Protein AF-A0A9W9YZ23-F1 (afdb_monomer)

pLDDT: mean 76.14, std 17.65, range [36.38, 97.31]

Secondary structure (DSSP, 8-state):
-HHHHHHHHHHHHHHHHHHHHHHHHHHHH-HHHHTT-HHHHHHHHHHHHHHHHHHHHHHHHHHHHHHHH---------SHHHHHHHHHHHHHHHHHHHHHTTT-S-GGGG--SSGGGHHHHHHHHHHHHHHHIIIIIIIHHHHHHHHHHHHHHHHTTHHHHHHHHHHHHHHHHHH-S--PPTTTHHHHHHHHHHHHHHHHHHHTS-TTHHHHHHHH-----PPPHHHHHHHHHHHHHHHHHHHHHHHHHHHH---SSTTSSHHHHHHHHHHHHHHHHHHHHHHHHHTTSSTTSSS---

InterPro domains:
  IPR002153 Transient receptor potential channel, canonical [PR01097] (129-150)
  IPR002153 Transient receptor potential channel, canonical [PR01097] (151-164)
  IPR002153 Transient receptor potential channel, canonical [PR01097] (179-192)
  IPR002153 Transient receptor potential channel, canonical [PTHR10117] (88-259)
  IPR056336 Calcium channel YVC1-like, C-terminal transmembrane domain [PF23317] (97-208)

Structure (mmCIF, N/CA/C/O backbone):
data_AF-A0A9W9YZ23-F1
#
_entry.id   AF-A0A9W9YZ23-F1
#
loop_
_atom_site.group_PDB
_atom_site.id
_atom_site.type_symbol
_atom_site.label_atom_id
_atom_site.label_alt_id
_atom_site.label_comp_id
_atom_site.label_asym_id
_atom_site.label_entity_id
_atom_site.label_seq_id
_atom_site.pdbx_PDB_ins_code
_atom_site.Cartn_x
_atom_site.Cartn_y
_atom_site.Cartn_z
_atom_site.occupancy
_atom_site.B_iso_or_equiv
_atom_site.auth_seq_id
_atom_site.auth_comp_id
_atom_site.auth_asym_id
_atom_site.auth_atom_id
_atom_site.pdbx_PDB_model_num
ATOM 1 N N . MET A 1 1 ? -20.598 12.841 -26.973 1.00 62.28 1 MET A N 1
ATOM 2 C CA . MET A 1 1 ? -19.932 13.927 -26.215 1.00 62.28 1 MET A CA 1
ATOM 3 C C . MET A 1 1 ? -20.614 14.178 -24.867 1.00 62.28 1 MET A C 1
ATOM 5 O O . MET A 1 1 ? -19.930 14.109 -23.858 1.00 62.28 1 MET A O 1
ATOM 9 N N . LEU A 1 2 ? -21.945 14.337 -24.825 1.00 67.62 2 LEU A N 1
ATOM 10 C CA . LEU A 1 2 ? -22.721 14.492 -23.579 1.00 67.62 2 LEU A CA 1
ATOM 11 C C . LEU A 1 2 ? -22.547 13.332 -22.579 1.00 67.62 2 LEU A C 1
ATOM 13 O O . LEU A 1 2 ? -22.245 13.584 -21.423 1.00 67.62 2 LEU A O 1
ATOM 17 N N . VAL A 1 3 ? -22.642 12.069 -23.017 1.00 72.56 3 VAL A N 1
ATOM 18 C CA . VAL A 1 3 ? -22.481 10.899 -22.122 1.00 72.56 3 VAL A CA 1
ATOM 19 C C . VAL A 1 3 ? -21.114 10.880 -21.426 1.00 72.56 3 VAL A C 1
ATOM 21 O O . VAL A 1 3 ? -21.058 10.668 -20.222 1.00 72.56 3 VAL A O 1
ATOM 24 N N . ARG A 1 4 ? -20.031 11.183 -22.160 1.00 73.94 4 ARG A N 1
ATOM 25 C CA . ARG A 1 4 ? -18.673 11.282 -21.593 1.00 73.94 4 ARG A CA 1
ATOM 26 C C . ARG A 1 4 ? -18.556 12.412 -20.566 1.00 73.94 4 ARG A C 1
ATOM 28 O O . ARG A 1 4 ? -17.957 12.228 -19.520 1.00 73.94 4 ARG A O 1
ATOM 35 N N . PHE A 1 5 ? -19.195 13.550 -20.825 1.00 76.12 5 PHE A N 1
ATOM 36 C CA . PHE A 1 5 ? -19.221 14.655 -19.870 1.00 76.12 5 PHE A CA 1
ATOM 37 C C . PHE A 1 5 ? -19.914 14.252 -18.560 1.00 76.12 5 PHE A C 1
ATOM 39 O O . PHE A 1 5 ? -19.367 14.479 -17.488 1.00 76.12 5 PHE A O 1
ATOM 46 N N . TYR A 1 6 ? -21.077 13.593 -18.621 1.00 82.94 6 TYR A N 1
ATOM 47 C CA . TYR A 1 6 ? -21.779 13.136 -17.414 1.00 82.94 6 TYR A CA 1
ATOM 48 C C . TYR A 1 6 ? -20.991 12.091 -16.618 1.00 82.94 6 TYR A C 1
ATOM 50 O O . TYR A 1 6 ? -20.985 12.154 -15.389 1.00 82.94 6 TYR A O 1
ATOM 58 N N . THR A 1 7 ? -20.311 11.155 -17.287 1.00 85.12 7 THR A N 1
ATOM 59 C CA . THR A 1 7 ? -19.491 10.154 -16.591 1.00 85.12 7 THR A CA 1
ATOM 60 C C . THR A 1 7 ? -18.341 10.798 -15.824 1.00 85.12 7 THR A C 1
ATOM 62 O O . THR A 1 7 ? -18.097 10.410 -14.683 1.00 85.12 7 THR A O 1
ATOM 65 N N . ASP A 1 8 ? -17.706 11.830 -16.384 1.00 84.06 8 ASP A N 1
ATOM 66 C CA . ASP A 1 8 ? -16.598 12.532 -15.729 1.00 84.06 8 ASP A CA 1
ATOM 67 C C . ASP A 1 8 ? -17.065 13.227 -14.438 1.00 84.06 8 ASP A C 1
ATOM 69 O O . ASP A 1 8 ? -16.413 13.120 -13.401 1.00 84.06 8 ASP A O 1
ATOM 73 N N . TRP A 1 9 ? -18.249 13.853 -14.444 1.00 86.00 9 TRP A N 1
ATOM 74 C CA . TRP A 1 9 ? -18.827 14.468 -13.240 1.00 86.00 9 TRP A CA 1
ATOM 75 C C . TRP A 1 9 ? -19.184 13.458 -12.148 1.00 86.00 9 TRP A C 1
ATOM 77 O O . TRP A 1 9 ? -18.996 13.742 -10.964 1.00 86.00 9 TRP A O 1
ATOM 87 N N . VAL A 1 10 ? -19.675 12.273 -12.522 1.00 87.75 10 VAL A N 1
ATOM 88 C CA . VAL A 1 10 ? -19.961 11.197 -11.559 1.00 87.75 10 VAL A CA 1
ATOM 89 C C . VAL A 1 10 ? -18.666 10.684 -10.926 1.00 87.75 10 VAL A C 1
ATOM 91 O O . VAL A 1 10 ? -18.606 10.506 -9.708 1.00 87.75 10 VAL A O 1
ATOM 94 N N . VAL A 1 11 ? -17.614 10.503 -11.727 1.00 87.12 11 VAL A N 1
ATOM 95 C CA . VAL A 1 11 ? -16.289 10.095 -11.240 1.00 87.12 11 VAL A CA 1
ATOM 96 C C . VAL A 1 11 ? -15.695 11.164 -10.319 1.00 87.12 11 VAL A C 1
ATOM 98 O O . VAL A 1 11 ? -15.228 10.834 -9.230 1.00 87.12 11 VAL A O 1
ATOM 101 N N . LEU A 1 12 ? -15.787 12.447 -10.678 1.00 86.44 12 LEU A N 1
ATOM 102 C CA . LEU A 1 12 ? -15.338 13.558 -9.829 1.00 86.44 12 LEU A CA 1
ATOM 103 C C . LEU A 1 12 ? -16.063 13.598 -8.479 1.00 86.44 12 LEU A C 1
ATOM 105 O O . LEU A 1 12 ? -15.432 13.793 -7.440 1.00 86.44 12 LEU A O 1
ATOM 109 N N . LEU A 1 13 ? -17.376 13.368 -8.475 1.00 88.25 13 LEU A N 1
ATOM 110 C CA . LEU A 1 13 ? -18.171 13.296 -7.251 1.00 88.25 13 LEU A CA 1
ATOM 111 C C . LEU A 1 13 ? -17.736 12.122 -6.357 1.00 88.25 13 LEU A C 1
ATOM 113 O O . LEU A 1 13 ? -17.679 12.262 -5.133 1.00 88.25 13 LEU A O 1
ATOM 117 N N . PHE A 1 14 ? -17.366 10.987 -6.952 1.00 89.44 14 PHE A N 1
ATOM 118 C CA . PHE A 1 14 ? -16.819 9.844 -6.224 1.00 89.44 14 PHE A CA 1
ATOM 119 C C . PHE A 1 14 ? -15.431 10.132 -5.633 1.00 89.44 14 PHE A C 1
ATOM 121 O O . PHE A 1 14 ? -15.212 9.868 -4.449 1.00 89.44 14 PHE A O 1
ATOM 128 N N . ILE A 1 15 ? -14.530 10.744 -6.411 1.00 90.12 15 ILE A N 1
ATOM 129 C CA . ILE A 1 15 ? -13.190 11.153 -5.955 1.00 90.12 15 ILE A CA 1
ATOM 130 C C . ILE A 1 15 ? -13.302 12.131 -4.781 1.00 90.12 15 ILE A C 1
ATOM 132 O O . ILE A 1 15 ? -12.625 11.974 -3.766 1.00 90.12 15 ILE A O 1
ATOM 136 N N . PHE A 1 16 ? -14.202 13.113 -4.874 1.00 88.75 16 PHE A N 1
ATOM 137 C CA . PHE A 1 16 ? -14.439 14.053 -3.781 1.00 88.75 16 PHE A CA 1
ATOM 138 C C . PHE A 1 16 ? -15.006 13.354 -2.533 1.00 88.75 16 PHE A C 1
ATOM 140 O O . PHE A 1 16 ? -14.607 13.667 -1.411 1.00 88.75 16 PHE A O 1
ATOM 147 N N . GLY A 1 17 ? -15.873 12.351 -2.715 1.00 89.25 17 GLY A N 1
ATOM 148 C CA . GLY A 1 17 ? -16.317 11.445 -1.650 1.00 89.25 17 GLY A CA 1
ATOM 149 C C . GLY A 1 17 ? -15.176 10.744 -0.929 1.00 89.25 17 GLY A C 1
ATOM 150 O O . GLY A 1 17 ? -15.113 10.785 0.299 1.00 89.25 17 GLY A O 1
ATOM 151 N N . GLN A 1 18 ? -14.249 10.154 -1.679 1.00 89.69 18 GLN A N 1
ATOM 152 C CA . GLN A 1 18 ? -13.074 9.498 -1.107 1.00 89.69 18 GLN A CA 1
ATOM 153 C C . GLN A 1 18 ? -12.147 10.486 -0.387 1.00 89.69 18 GLN A C 1
ATOM 155 O O . GLN A 1 18 ? -11.634 10.176 0.687 1.00 89.69 18 GLN A O 1
ATOM 160 N N . LEU A 1 19 ? -11.971 11.695 -0.926 1.00 89.88 19 LEU A N 1
ATOM 161 C CA . LEU A 1 19 ? -11.157 12.731 -0.292 1.00 89.88 19 LEU A CA 1
ATOM 162 C C . LEU A 1 19 ? -11.713 13.126 1.086 1.00 89.88 19 LEU A C 1
ATOM 164 O O . LEU A 1 19 ? -10.963 13.212 2.060 1.00 89.88 19 LEU A O 1
ATOM 168 N N . VAL A 1 20 ? -13.029 13.332 1.185 1.00 87.44 20 VAL A N 1
ATOM 169 C CA . VAL A 1 20 ? -13.698 13.647 2.458 1.00 87.44 20 VAL A CA 1
ATOM 170 C C . VAL A 1 20 ? -13.562 12.493 3.455 1.00 87.44 20 VAL A C 1
ATOM 172 O O . VAL A 1 20 ? -13.313 12.741 4.637 1.00 87.44 20 VAL A O 1
ATOM 175 N N . ASP A 1 21 ? -13.677 11.246 2.993 1.00 87.38 21 ASP A N 1
ATOM 176 C CA . ASP A 1 21 ? -13.473 10.056 3.824 1.00 87.38 21 ASP A CA 1
ATOM 177 C C . ASP A 1 21 ? -12.063 10.007 4.420 1.00 87.38 21 ASP A C 1
ATOM 179 O O . ASP A 1 21 ? -11.926 9.831 5.632 1.00 87.38 21 ASP A O 1
ATOM 183 N N . ILE A 1 22 ? -11.028 10.246 3.607 1.00 88.81 22 ILE A N 1
ATOM 184 C CA . ILE A 1 22 ? -9.632 10.276 4.067 1.00 88.81 22 ILE A CA 1
ATOM 185 C C . ILE A 1 22 ? -9.421 11.396 5.085 1.00 88.81 22 ILE A C 1
ATOM 187 O O . ILE A 1 22 ? -8.855 11.162 6.152 1.00 88.81 22 ILE A O 1
ATOM 191 N N . ILE A 1 23 ? -9.904 12.612 4.802 1.00 87.50 23 ILE A N 1
ATOM 192 C CA . ILE A 1 23 ? -9.762 13.747 5.728 1.00 87.50 23 ILE A CA 1
ATOM 193 C C . ILE A 1 23 ? -10.426 13.426 7.072 1.00 87.50 23 ILE A C 1
ATOM 195 O O . ILE A 1 23 ? -9.872 13.705 8.141 1.00 87.50 23 ILE A O 1
ATOM 199 N N . LYS A 1 24 ? -11.608 12.807 7.031 1.00 84.81 24 LYS A N 1
ATOM 200 C CA . LYS A 1 24 ? -12.320 12.381 8.232 1.00 84.81 24 LYS A CA 1
ATOM 201 C C . LYS A 1 24 ? -11.551 11.309 8.998 1.00 84.81 24 LYS A C 1
ATOM 203 O O . LYS A 1 24 ? -11.487 11.371 10.225 1.00 84.81 24 LYS A O 1
ATOM 208 N N . GLU A 1 25 ? -10.968 10.346 8.299 1.00 84.88 25 GLU A N 1
ATOM 209 C CA . GLU A 1 25 ? -10.199 9.264 8.904 1.00 84.88 25 GLU A CA 1
ATOM 210 C C . GLU A 1 25 ? -8.923 9.780 9.584 1.00 84.88 25 GLU A C 1
ATOM 212 O O . GLU A 1 25 ? -8.655 9.414 10.730 1.00 84.88 25 GLU A O 1
ATOM 217 N N . VAL A 1 26 ? -8.214 10.724 8.955 1.00 88.38 26 VAL A N 1
ATOM 218 C CA . VAL A 1 26 ? -7.068 11.430 9.556 1.00 88.38 26 VAL A CA 1
ATOM 219 C C . VAL A 1 26 ? -7.478 12.156 10.840 1.00 88.38 26 VAL A C 1
ATOM 221 O O . VAL A 1 26 ? -6.752 12.113 11.837 1.00 88.38 26 VAL A O 1
ATOM 224 N N . TYR A 1 27 ? -8.649 12.804 10.846 1.00 85.38 27 TYR A N 1
ATOM 225 C CA . TYR A 1 27 ? -9.153 13.515 12.023 1.00 85.38 27 TYR A CA 1
ATOM 226 C C . TYR A 1 27 ? -9.559 12.564 13.160 1.00 85.38 27 TYR A C 1
ATOM 228 O O . TYR A 1 27 ? -9.244 12.825 14.319 1.00 85.38 27 TYR A O 1
ATOM 236 N N . GLN A 1 28 ? -10.234 11.453 12.848 1.00 82.00 28 GLN A N 1
ATOM 237 C CA . GLN A 1 28 ? -10.725 10.496 13.848 1.00 82.00 28 GLN A CA 1
ATOM 238 C C . GLN A 1 28 ? -9.619 9.611 14.436 1.00 82.00 28 GLN A C 1
ATOM 240 O O . GLN A 1 28 ? -9.632 9.337 15.635 1.00 82.00 28 GLN A O 1
ATOM 245 N N . GLN A 1 29 ? -8.673 9.146 13.615 1.00 83.00 29 GLN A N 1
ATOM 246 C CA . GLN A 1 29 ? -7.585 8.264 14.058 1.00 83.00 29 GLN A CA 1
ATOM 247 C C . GLN A 1 29 ? -6.398 9.037 14.650 1.00 83.00 29 GLN A C 1
ATOM 249 O O . GLN A 1 29 ? -5.644 8.482 15.453 1.00 83.00 29 GLN A O 1
ATOM 254 N N . GLY A 1 30 ? -6.237 10.308 14.270 1.00 84.81 30 GLY A N 1
ATOM 255 C CA . GLY A 1 30 ? -5.065 11.120 14.576 1.00 84.81 30 GLY A CA 1
ATOM 256 C C . GLY A 1 30 ? -3.884 10.821 13.643 1.00 84.81 30 GLY A C 1
ATOM 257 O O . GLY A 1 30 ? -3.731 9.711 13.132 1.00 84.81 30 GLY A O 1
ATOM 258 N N . LYS A 1 31 ? -3.009 11.818 13.443 1.00 86.00 31 LYS A N 1
ATOM 259 C CA . LYS A 1 31 ? -1.919 11.773 12.446 1.00 86.00 31 LYS A CA 1
ATOM 260 C C . LYS A 1 31 ? -0.998 10.555 12.607 1.00 86.00 31 LYS A C 1
ATOM 262 O O . LYS A 1 31 ? -0.760 9.841 11.644 1.00 86.00 31 LYS A O 1
ATOM 267 N N . VAL A 1 32 ? -0.516 10.286 13.822 1.00 87.94 32 VAL A N 1
ATOM 268 C CA . VAL A 1 32 ? 0.491 9.233 14.070 1.00 87.94 32 VAL A CA 1
ATOM 269 C C . VAL A 1 32 ? -0.050 7.834 13.761 1.00 87.94 32 VAL A C 1
ATOM 271 O O . VAL A 1 32 ? 0.610 7.046 13.092 1.00 87.94 32 VAL A O 1
ATOM 274 N N . ARG A 1 33 ? -1.274 7.521 14.206 1.00 86.62 33 ARG A N 1
ATOM 275 C CA . ARG A 1 33 ? -1.881 6.204 13.963 1.00 86.62 33 ARG A CA 1
ATOM 276 C C . ARG A 1 33 ? -2.279 6.029 12.500 1.00 86.62 33 ARG A C 1
ATOM 278 O O . ARG A 1 33 ? -2.150 4.929 11.973 1.00 86.62 33 ARG A O 1
ATOM 285 N N . PHE A 1 34 ? -2.715 7.108 11.854 1.00 88.62 34 PHE A N 1
ATOM 286 C CA . PHE A 1 34 ? -3.073 7.092 10.444 1.00 88.62 34 PHE A CA 1
ATOM 287 C C . PHE A 1 34 ? -1.864 6.761 9.551 1.00 88.62 34 PHE A C 1
ATOM 289 O O . PHE A 1 34 ? -1.966 5.876 8.707 1.00 88.62 34 PHE A O 1
ATOM 296 N N . PHE A 1 35 ? -0.709 7.393 9.783 1.00 89.50 35 PHE A N 1
ATOM 297 C CA . PHE A 1 35 ? 0.518 7.153 9.006 1.00 89.50 35 PHE A CA 1
ATOM 298 C C . PHE A 1 35 ? 1.283 5.879 9.391 1.00 89.50 35 PHE A C 1
ATOM 300 O O . PHE A 1 35 ? 2.277 5.547 8.755 1.00 89.50 35 PHE A O 1
ATOM 307 N N . SER A 1 36 ? 0.832 5.141 10.406 1.00 90.25 36 SER A N 1
ATOM 308 C CA . SER A 1 36 ? 1.397 3.830 10.745 1.00 90.25 36 SER A CA 1
ATOM 309 C C . SER A 1 36 ? 0.789 2.690 9.921 1.00 90.25 36 SER A C 1
ATOM 311 O O . SER A 1 36 ? 1.325 1.585 9.935 1.00 90.25 36 SER A O 1
ATOM 313 N N . ASN A 1 37 ? -0.349 2.911 9.256 1.00 88.69 37 ASN A N 1
ATOM 314 C CA . ASN A 1 37 ? -1.066 1.865 8.535 1.00 88.69 37 ASN A CA 1
ATOM 315 C C . ASN A 1 37 ? -0.766 1.924 7.031 1.00 88.69 37 ASN A C 1
ATOM 317 O O . ASN A 1 37 ? -1.146 2.885 6.364 1.00 88.69 37 ASN A O 1
ATOM 321 N N . ASN A 1 38 ? -0.174 0.863 6.477 1.00 90.12 38 ASN A N 1
ATOM 322 C CA . ASN A 1 38 ? 0.173 0.781 5.051 1.00 90.12 38 ASN A CA 1
ATOM 323 C C . ASN A 1 38 ? 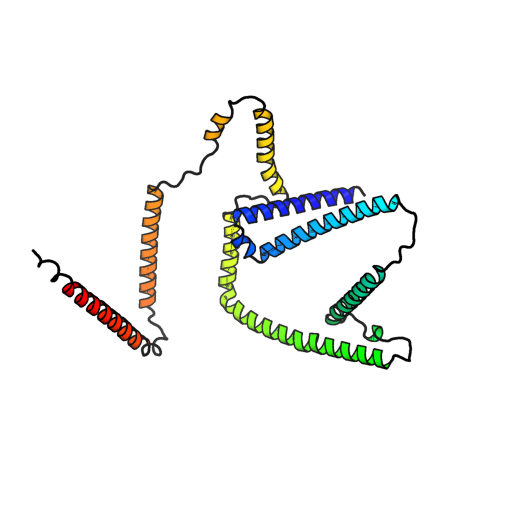-1.045 0.955 4.125 1.00 90.12 38 ASN A C 1
ATOM 325 O O . ASN A 1 38 ? -0.944 1.583 3.073 1.00 90.12 38 ASN A O 1
ATOM 329 N N . TRP A 1 39 ? -2.226 0.493 4.545 1.00 88.62 39 TRP A N 1
ATOM 330 C CA . TRP A 1 39 ? -3.470 0.663 3.785 1.00 88.62 39 TRP A CA 1
ATOM 331 C C . TRP A 1 39 ? -3.870 2.129 3.592 1.00 88.62 39 TRP A C 1
ATOM 333 O O . TRP A 1 39 ? -4.436 2.487 2.560 1.00 88.62 39 TRP A O 1
ATOM 343 N N . ASN A 1 40 ? -3.532 2.994 4.548 1.00 91.06 40 ASN A N 1
ATOM 344 C CA . ASN A 1 40 ? -3.850 4.415 4.460 1.00 91.06 40 ASN A CA 1
ATOM 345 C C . ASN A 1 40 ? -2.968 5.116 3.416 1.00 91.06 40 ASN A C 1
ATOM 347 O O . ASN A 1 40 ? -3.440 6.025 2.735 1.00 91.06 40 ASN A O 1
ATOM 351 N N . TYR A 1 41 ? -1.725 4.661 3.221 1.00 91.69 41 TYR A N 1
ATOM 352 C CA . TYR A 1 41 ? -0.876 5.152 2.130 1.00 91.69 41 TYR A CA 1
ATOM 353 C C . TYR A 1 41 ? -1.435 4.772 0.761 1.00 91.69 41 TYR A C 1
ATOM 355 O O . TYR A 1 41 ? -1.432 5.608 -0.137 1.00 91.69 41 TYR A O 1
ATOM 363 N N . LEU A 1 42 ? -1.974 3.558 0.608 1.00 91.00 42 LEU A N 1
ATOM 364 C CA . LEU A 1 42 ? -2.633 3.142 -0.633 1.00 91.00 42 LEU A CA 1
ATOM 365 C C . LEU A 1 42 ? -3.875 4.004 -0.924 1.00 91.00 42 LEU A C 1
ATOM 367 O O . LEU A 1 42 ? -4.085 4.442 -2.055 1.00 91.00 42 LEU A O 1
ATOM 371 N N . ALA A 1 43 ? -4.673 4.306 0.102 1.00 89.81 43 ALA A N 1
ATOM 372 C CA . ALA A 1 43 ? -5.821 5.202 -0.027 1.00 89.81 43 ALA A CA 1
ATOM 373 C C . ALA A 1 43 ? -5.403 6.630 -0.433 1.00 89.81 43 ALA A C 1
ATOM 375 O O . ALA A 1 43 ? -6.020 7.230 -1.309 1.00 89.81 43 ALA A O 1
ATOM 376 N N . ILE A 1 44 ? -4.318 7.163 0.139 1.00 91.88 44 ILE A N 1
ATOM 377 C CA . ILE A 1 44 ? -3.769 8.458 -0.289 1.00 91.88 44 ILE A CA 1
ATOM 378 C C . ILE A 1 44 ? -3.288 8.385 -1.741 1.00 91.88 44 ILE A C 1
ATOM 380 O O . ILE A 1 44 ? -3.650 9.248 -2.533 1.00 91.88 44 ILE A O 1
ATOM 384 N N . ALA A 1 45 ? -2.510 7.360 -2.098 1.00 93.62 45 ALA A N 1
ATOM 385 C CA . ALA A 1 45 ? -1.928 7.204 -3.429 1.00 93.62 45 ALA A CA 1
ATOM 386 C C . ALA A 1 45 ? -2.993 7.097 -4.531 1.00 93.62 45 ALA A C 1
ATOM 388 O O . ALA A 1 45 ? -2.841 7.662 -5.613 1.00 93.62 45 ALA A O 1
ATOM 389 N N . THR A 1 46 ? -4.096 6.400 -4.255 1.00 90.94 46 THR A N 1
ATOM 390 C CA . THR A 1 46 ? -5.222 6.311 -5.195 1.00 90.94 46 THR A CA 1
ATOM 391 C C . THR A 1 46 ? -5.872 7.677 -5.408 1.00 90.94 46 THR A C 1
ATOM 393 O O . THR A 1 46 ? -6.002 8.114 -6.550 1.00 90.94 46 THR A O 1
ATOM 396 N N . VAL A 1 47 ? -6.203 8.407 -4.338 1.00 91.50 47 VAL A N 1
ATOM 397 C CA . VAL A 1 47 ? -6.815 9.741 -4.459 1.00 91.50 47 VAL A CA 1
ATOM 398 C C . VAL A 1 47 ? -5.868 10.746 -5.116 1.00 91.50 47 VAL A C 1
ATOM 400 O O . VAL A 1 47 ? -6.306 11.509 -5.975 1.00 91.50 47 VAL A O 1
ATOM 403 N N . THR A 1 48 ? -4.574 10.741 -4.788 1.00 91.94 48 THR A N 1
ATOM 404 C CA . THR A 1 48 ? -3.603 11.634 -5.439 1.00 91.94 48 THR A CA 1
ATOM 405 C C . THR A 1 48 ? -3.438 11.315 -6.921 1.00 91.94 48 THR A C 1
ATOM 407 O O . THR A 1 48 ? -3.366 12.246 -7.718 1.00 91.94 48 THR A O 1
ATOM 410 N N . SER A 1 49 ? -3.448 10.036 -7.313 1.00 92.50 49 SER A N 1
ATOM 411 C CA . SER A 1 49 ? -3.417 9.625 -8.721 1.00 92.50 49 SER A CA 1
ATOM 412 C C . SER A 1 49 ? -4.635 10.146 -9.491 1.00 92.50 49 SER A C 1
ATOM 414 O O . SER A 1 49 ? -4.480 10.734 -10.563 1.00 92.50 49 SER A O 1
ATOM 416 N N . PHE A 1 50 ? -5.837 10.036 -8.917 1.00 90.94 50 PHE A N 1
ATOM 417 C CA . PHE A 1 50 ? -7.050 10.587 -9.526 1.00 90.94 50 PHE A CA 1
ATOM 418 C C . PHE A 1 50 ? -7.028 12.116 -9.615 1.00 90.94 50 PHE A C 1
ATOM 420 O O . PHE A 1 50 ? -7.408 12.676 -10.641 1.00 90.94 50 PHE A O 1
ATOM 427 N N . LEU A 1 51 ? -6.554 12.808 -8.576 1.00 89.88 51 LEU A N 1
ATOM 428 C CA . LEU A 1 51 ? -6.405 14.265 -8.607 1.00 89.88 51 LEU A CA 1
ATOM 429 C C . LEU A 1 51 ? -5.402 14.702 -9.678 1.00 89.88 51 LEU A C 1
ATOM 431 O O . LEU A 1 51 ? -5.681 15.624 -10.440 1.00 89.88 51 LEU A O 1
ATOM 435 N N . LEU A 1 52 ? -4.267 14.011 -9.778 1.00 92.94 52 LEU A N 1
ATOM 436 C CA . LEU A 1 52 ? -3.259 14.260 -10.802 1.00 92.94 52 LEU A CA 1
ATOM 437 C C . LEU A 1 52 ? -3.827 14.028 -12.206 1.00 92.94 52 LEU A C 1
ATOM 439 O O . LEU A 1 52 ? -3.593 14.845 -13.091 1.00 92.94 52 LEU A O 1
ATOM 443 N N . HIS A 1 53 ? -4.635 12.983 -12.401 1.00 90.56 53 HIS A N 1
ATOM 444 C CA . HIS A 1 53 ? -5.333 12.752 -13.664 1.00 90.56 53 HIS A CA 1
ATOM 445 C C . HIS A 1 53 ? -6.255 13.921 -14.039 1.00 90.56 53 HIS A C 1
ATOM 447 O O . HIS A 1 53 ? -6.199 14.404 -15.168 1.00 90.56 53 HIS A O 1
ATOM 453 N N . VAL A 1 54 ? -7.055 14.422 -13.093 1.00 88.94 54 VAL A N 1
ATOM 454 C CA . VAL A 1 54 ? -7.949 15.572 -13.319 1.00 88.94 54 VAL A CA 1
ATOM 455 C C . VAL A 1 54 ? -7.154 16.834 -13.655 1.00 88.94 54 VAL A C 1
ATOM 457 O O . VAL A 1 54 ? -7.527 17.562 -14.573 1.00 88.94 54 VAL A O 1
ATOM 460 N N . VAL A 1 55 ? -6.040 17.075 -12.957 1.00 90.38 55 VAL A N 1
ATOM 461 C CA . VAL A 1 55 ? -5.151 18.214 -13.230 1.00 90.38 55 VAL A CA 1
ATOM 462 C C . VAL A 1 55 ? -4.547 18.106 -14.628 1.00 90.38 55 VAL A C 1
ATOM 464 O O . VAL A 1 55 ? -4.647 19.065 -15.383 1.00 90.38 55 VAL A O 1
ATOM 467 N N . ILE A 1 56 ? -3.985 16.950 -15.002 1.00 90.12 56 ILE A N 1
ATOM 468 C CA . ILE A 1 56 ? -3.413 16.719 -16.341 1.00 90.12 56 ILE A CA 1
ATOM 469 C C . ILE A 1 56 ? -4.472 16.889 -17.428 1.00 90.12 56 ILE A C 1
ATOM 471 O O . ILE A 1 56 ? -4.212 17.476 -18.476 1.00 90.12 56 ILE A O 1
ATOM 475 N N . TRP A 1 57 ? -5.678 16.381 -17.194 1.00 87.00 57 TRP A N 1
ATOM 476 C CA . TRP A 1 57 ? -6.763 16.509 -18.153 1.00 87.00 57 TRP A CA 1
ATOM 477 C C . TRP A 1 57 ? -7.184 17.972 -18.333 1.00 87.00 57 TRP A C 1
ATOM 479 O O . TRP A 1 57 ? -7.380 18.429 -19.461 1.00 87.00 57 TRP A O 1
ATOM 489 N N . TRP A 1 58 ? -7.266 18.727 -17.235 1.00 86.94 58 TRP A N 1
ATOM 490 C CA . TRP A 1 58 ? -7.588 20.151 -17.262 1.00 86.94 58 TRP A CA 1
ATOM 491 C C . TRP A 1 58 ? -6.505 20.976 -17.962 1.00 86.94 58 TRP A C 1
ATOM 493 O O . TRP A 1 58 ? -6.822 21.766 -18.851 1.00 86.94 58 TRP A O 1
ATOM 503 N N . THR A 1 59 ? -5.232 20.770 -17.613 1.00 88.38 59 THR A N 1
ATOM 504 C CA . THR A 1 59 ? -4.106 21.475 -18.241 1.00 88.38 59 THR A CA 1
ATOM 505 C C . THR A 1 59 ? -3.974 21.112 -19.715 1.00 88.38 59 THR A C 1
ATOM 507 O O . THR A 1 59 ? -3.799 22.003 -20.539 1.00 88.38 59 THR A O 1
ATOM 510 N N . GLY A 1 60 ? -4.151 19.838 -20.075 1.00 85.38 60 GLY A N 1
ATOM 511 C CA . GLY A 1 60 ? -4.161 19.388 -21.465 1.00 85.38 60 GLY A CA 1
ATOM 512 C C . GLY A 1 60 ? -5.276 20.042 -22.282 1.00 85.38 60 GLY A C 1
ATOM 513 O O . GLY A 1 60 ? -5.046 20.460 -23.413 1.00 85.38 60 GLY A O 1
ATOM 514 N N . ARG A 1 61 ? -6.474 20.202 -21.708 1.00 81.25 61 ARG A N 1
ATOM 515 C CA . ARG A 1 61 ? -7.594 20.909 -22.353 1.00 81.25 61 ARG A CA 1
ATOM 516 C C . ARG A 1 61 ? -7.328 22.404 -22.495 1.00 81.25 61 ARG A C 1
ATOM 518 O O . ARG A 1 61 ? -7.570 22.936 -23.571 1.00 81.25 61 ARG A O 1
ATOM 525 N N . ALA A 1 62 ? -6.826 23.060 -21.450 1.00 81.94 62 ALA A N 1
ATOM 526 C CA . ALA A 1 62 ? -6.486 24.482 -21.491 1.00 81.94 62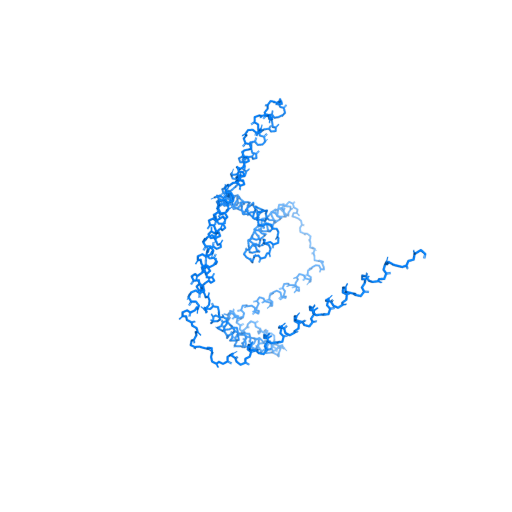 ALA A CA 1
ATOM 527 C C . ALA A 1 62 ? -5.411 24.768 -22.552 1.00 81.94 62 ALA A C 1
ATOM 529 O O . ALA A 1 62 ? -5.617 25.618 -23.414 1.00 81.94 62 ALA A O 1
ATOM 530 N N . ALA A 1 63 ? -4.333 23.979 -22.562 1.00 81.69 63 ALA A N 1
ATOM 531 C CA . ALA A 1 63 ? -3.262 24.092 -23.547 1.00 81.69 63 ALA A CA 1
ATOM 532 C C . ALA A 1 63 ? -3.734 23.769 -24.974 1.00 81.69 63 ALA A C 1
ATOM 534 O O . ALA A 1 63 ? -3.301 24.412 -25.923 1.00 81.69 63 ALA A O 1
ATOM 535 N N . LEU A 1 64 ? -4.638 22.796 -25.154 1.00 77.12 64 LEU A N 1
ATOM 536 C CA . LEU A 1 64 ? -5.238 22.513 -26.463 1.00 77.12 64 LEU A CA 1
ATOM 537 C C . LEU A 1 64 ? -6.104 23.670 -26.965 1.00 77.12 64 LEU A C 1
ATOM 539 O O . LEU A 1 64 ? -6.064 23.956 -28.155 1.00 77.12 64 LEU A O 1
ATOM 543 N N . ILE A 1 65 ? -6.873 24.322 -26.089 1.00 75.75 65 ILE A N 1
ATOM 544 C CA . ILE A 1 65 ? -7.710 25.476 -26.450 1.00 75.75 65 ILE A CA 1
ATOM 545 C C . ILE A 1 65 ? -6.826 26.662 -26.855 1.00 75.75 65 ILE A C 1
ATOM 547 O O . ILE A 1 65 ? -7.060 27.259 -27.899 1.00 75.75 65 ILE A O 1
ATOM 551 N N . GLU A 1 66 ? -5.770 26.942 -26.091 1.00 72.25 66 GLU A N 1
ATOM 552 C CA . GLU A 1 66 ? -4.799 28.005 -26.386 1.00 72.25 66 GLU A CA 1
ATOM 553 C C . GLU A 1 66 ? -4.001 27.729 -27.676 1.00 72.25 66 GLU A C 1
ATOM 555 O O . GLU A 1 66 ? -3.761 28.627 -28.483 1.00 72.25 66 GLU A O 1
ATOM 560 N N . LYS A 1 67 ? -3.637 26.465 -27.930 1.00 66.62 67 LYS A N 1
ATOM 561 C CA . LYS A 1 67 ? -2.916 26.048 -29.143 1.00 66.62 67 LYS A CA 1
ATOM 562 C C . LYS A 1 67 ? -3.800 26.005 -30.394 1.00 66.62 67 LYS A C 1
ATOM 564 O O . LYS A 1 67 ? -3.287 26.146 -31.502 1.00 66.62 67 LYS A O 1
ATOM 569 N N . LEU A 1 68 ? -5.112 25.816 -30.237 1.00 64.56 68 LEU A N 1
ATOM 570 C CA . LEU A 1 68 ? -6.070 25.913 -31.342 1.00 64.56 68 LEU A CA 1
ATOM 571 C C . LEU A 1 68 ? -6.239 27.369 -31.812 1.00 64.56 68 LEU A C 1
ATOM 573 O O . LEU A 1 68 ? -6.515 27.587 -32.987 1.00 64.56 68 LEU A O 1
ATOM 577 N N . ASP A 1 69 ? -6.041 28.336 -30.912 1.00 62.34 69 ASP A N 1
ATOM 578 C CA . ASP A 1 69 ? -6.187 29.777 -31.168 1.00 62.34 69 ASP A CA 1
ATOM 579 C C . ASP A 1 69 ? -4.901 30.430 -31.723 1.00 62.34 69 ASP A C 1
ATOM 581 O O . ASP A 1 69 ? -4.946 31.436 -32.424 1.00 62.34 69 ASP A O 1
ATOM 585 N N . SER A 1 70 ? -3.736 29.824 -31.468 1.00 60.41 70 SER A N 1
ATOM 586 C CA . SER A 1 70 ? -2.405 30.386 -31.763 1.00 60.41 70 SER A CA 1
ATOM 587 C C . SER A 1 70 ? -1.637 29.667 -32.881 1.00 60.41 70 SER A C 1
ATOM 589 O O . SER A 1 70 ? -0.409 29.700 -32.908 1.00 60.41 70 SER A O 1
ATOM 591 N N . MET A 1 71 ? -2.324 28.986 -33.806 1.00 52.41 71 MET A N 1
ATOM 592 C CA . MET A 1 71 ? -1.679 28.113 -34.799 1.00 52.41 71 MET A CA 1
ATOM 593 C C . MET A 1 71 ? -0.894 28.884 -35.888 1.00 52.41 71 MET A C 1
ATOM 595 O O . MET A 1 71 ? -1.293 28.954 -37.046 1.00 52.41 71 MET A O 1
ATOM 599 N N . THR A 1 72 ? 0.277 29.406 -35.526 1.00 57.28 72 THR A N 1
ATOM 600 C CA . THR A 1 72 ? 1.386 29.767 -36.416 1.00 57.28 72 THR A CA 1
ATOM 601 C C . THR A 1 72 ? 2.609 28.981 -35.955 1.00 57.28 72 THR A C 1
ATOM 603 O O . THR A 1 72 ? 3.160 29.233 -34.885 1.00 57.28 72 THR A O 1
ATOM 606 N N . TRP A 1 73 ? 2.990 27.960 -36.721 1.00 59.84 73 TRP A N 1
ATOM 607 C CA . TRP A 1 73 ? 4.104 27.074 -36.393 1.00 59.84 73 TRP A CA 1
ATOM 608 C C . TRP A 1 73 ? 5.444 27.787 -36.595 1.00 59.84 73 TRP A C 1
ATOM 610 O O . TRP A 1 73 ? 5.951 27.820 -37.713 1.00 59.84 73 TRP A O 1
ATOM 620 N N . GLU A 1 74 ? 6.050 28.304 -35.527 1.00 55.19 74 GLU A N 1
ATOM 621 C CA . GLU A 1 74 ? 7.484 28.603 -35.534 1.00 55.19 74 GLU A CA 1
ATOM 622 C C . GLU A 1 74 ? 8.284 27.434 -34.950 1.00 55.19 74 GLU A C 1
ATOM 624 O O . GLU A 1 74 ? 7.988 26.875 -33.890 1.00 55.19 74 GLU A O 1
ATOM 629 N N . SER A 1 75 ? 9.303 27.032 -35.705 1.00 57.03 75 SER A N 1
ATOM 630 C CA . SER A 1 75 ? 10.223 25.939 -35.420 1.00 57.03 75 SER A CA 1
ATOM 631 C C . SER A 1 75 ? 11.140 26.282 -34.243 1.00 57.03 75 SER A C 1
ATOM 633 O O . SER A 1 75 ? 12.282 26.704 -34.425 1.00 57.03 75 SER A O 1
ATOM 635 N N . HIS A 1 76 ? 10.664 26.074 -33.018 1.00 53.28 76 HIS A N 1
ATOM 636 C CA . HIS A 1 76 ? 11.500 26.145 -31.820 1.00 53.28 76 HIS A CA 1
ATOM 637 C C . HIS A 1 76 ? 12.232 24.816 -31.582 1.00 53.28 76 HIS A C 1
ATOM 639 O O . HIS A 1 76 ? 11.901 24.051 -30.681 1.00 53.28 76 HIS A O 1
ATOM 645 N N . ALA A 1 77 ? 13.254 24.546 -32.394 1.00 56.81 77 ALA A N 1
ATOM 646 C CA . ALA A 1 77 ? 14.290 23.572 -32.064 1.00 56.81 77 ALA A CA 1
ATOM 647 C C . ALA A 1 77 ? 15.416 24.307 -31.319 1.00 56.81 77 ALA A C 1
ATOM 649 O O . ALA A 1 77 ? 16.313 24.879 -31.935 1.00 56.81 77 ALA A O 1
ATOM 650 N N . LYS A 1 78 ? 15.347 24.355 -29.986 1.00 59.56 78 LYS A N 1
ATOM 651 C CA . LYS A 1 78 ? 16.425 24.894 -29.143 1.00 59.56 78 LYS A CA 1
ATOM 652 C C . LYS A 1 78 ? 16.581 24.015 -27.909 1.00 59.56 78 LYS A C 1
ATOM 654 O O . LYS A 1 78 ? 15.574 23.768 -27.259 1.00 59.56 78 LYS A O 1
ATOM 659 N N . ASP A 1 79 ? 17.810 23.563 -27.634 1.00 59.06 79 ASP A N 1
ATOM 660 C CA . ASP A 1 79 ? 18.398 22.875 -26.458 1.00 59.06 79 ASP A CA 1
ATOM 661 C C . ASP A 1 79 ? 17.550 21.950 -25.551 1.00 59.06 79 ASP A C 1
ATOM 663 O O . ASP A 1 79 ? 18.033 20.910 -25.124 1.00 59.06 79 ASP A O 1
ATOM 667 N N . GLN A 1 80 ? 16.279 22.211 -25.261 1.00 58.28 80 GLN A N 1
ATOM 668 C CA . GLN A 1 80 ? 15.423 21.264 -24.538 1.00 58.28 80 GLN A CA 1
ATOM 669 C C . GLN A 1 80 ? 15.180 19.951 -25.306 1.00 58.28 80 GLN A C 1
ATOM 671 O O . GLN A 1 80 ? 14.796 18.955 -24.702 1.00 58.28 80 GLN A O 1
ATOM 676 N N . SER A 1 81 ? 15.430 19.903 -26.618 1.00 64.62 81 SER A N 1
ATOM 677 C CA . SER A 1 81 ? 15.226 18.691 -27.418 1.00 64.62 81 SER A CA 1
ATOM 678 C C . SER A 1 81 ? 16.207 17.564 -27.074 1.00 64.62 81 SER A C 1
ATOM 680 O O . SER A 1 81 ? 15.788 16.411 -27.035 1.00 64.62 81 SER A O 1
ATOM 682 N N . TYR A 1 82 ? 17.483 17.852 -26.777 1.00 72.88 82 TYR A N 1
ATOM 683 C CA . TYR A 1 82 ? 18.460 16.782 -26.522 1.00 72.88 82 TYR A CA 1
ATOM 684 C C . TYR A 1 82 ? 18.242 16.105 -25.163 1.00 72.88 82 TYR A C 1
ATOM 686 O O . TYR A 1 82 ? 18.392 14.891 -25.052 1.00 72.88 82 TYR A O 1
ATOM 694 N N . THR A 1 83 ? 17.838 16.856 -24.132 1.00 77.88 83 THR A N 1
ATOM 695 C CA . THR A 1 83 ? 17.547 16.284 -22.807 1.00 77.88 83 THR A CA 1
ATOM 696 C C . THR A 1 83 ? 16.303 15.405 -22.842 1.00 77.88 83 THR A C 1
ATOM 698 O O . THR A 1 83 ? 16.306 14.322 -22.262 1.00 77.88 83 THR A O 1
ATOM 701 N N . ILE A 1 84 ? 15.263 15.830 -23.566 1.00 79.62 84 ILE A N 1
ATOM 702 C CA . ILE A 1 84 ? 14.033 15.052 -23.748 1.00 79.62 84 ILE A CA 1
ATOM 703 C C . ILE A 1 84 ? 14.326 13.751 -24.503 1.00 79.62 84 ILE A C 1
ATOM 705 O O . ILE A 1 84 ? 13.854 12.694 -24.085 1.00 79.62 84 ILE A O 1
ATOM 709 N N . VAL A 1 85 ? 15.146 13.806 -25.558 1.00 84.50 85 VAL A N 1
ATOM 710 C CA . VAL A 1 85 ? 15.555 12.610 -26.310 1.00 84.50 85 VAL A CA 1
ATOM 711 C C . VAL A 1 85 ? 16.342 11.650 -25.415 1.00 84.50 85 VAL A C 1
ATOM 713 O O . VAL A 1 85 ? 15.964 10.487 -25.309 1.00 84.50 85 VAL A O 1
ATOM 716 N N . LEU A 1 86 ? 17.354 12.123 -24.679 1.00 86.44 86 LEU A N 1
ATOM 717 C CA . LEU A 1 86 ? 18.144 11.270 -23.778 1.00 86.44 86 LEU A CA 1
ATOM 718 C C . LEU A 1 86 ? 17.293 10.597 -22.690 1.00 86.44 86 LEU A C 1
ATOM 720 O O . LEU A 1 86 ? 17.468 9.411 -22.412 1.00 86.44 86 LEU A O 1
ATOM 724 N N . ILE A 1 87 ? 16.349 11.331 -22.091 1.00 88.56 87 ILE A N 1
ATOM 725 C CA . ILE A 1 87 ? 15.423 10.767 -21.099 1.00 88.56 87 ILE A CA 1
ATOM 726 C C . ILE A 1 87 ? 14.517 9.715 -21.749 1.00 88.56 87 ILE A C 1
ATOM 728 O O . ILE A 1 87 ? 14.276 8.667 -21.149 1.00 88.56 87 ILE A O 1
ATOM 732 N N . SER A 1 88 ? 14.035 9.962 -22.969 1.00 89.19 88 SER A N 1
ATOM 733 C CA . SER A 1 88 ? 13.188 9.002 -23.682 1.00 89.19 88 SER A CA 1
ATOM 734 C C . SER A 1 88 ? 13.928 7.704 -24.019 1.00 89.19 88 SER A C 1
ATOM 736 O O . SER A 1 88 ? 13.389 6.627 -23.774 1.00 89.19 88 SER A O 1
ATOM 738 N N . GLU A 1 89 ? 15.188 7.782 -24.457 1.00 88.50 89 GLU A N 1
ATOM 739 C CA . GLU A 1 89 ? 16.013 6.605 -24.760 1.00 88.50 89 GLU A CA 1
ATOM 740 C C . GLU A 1 89 ? 16.350 5.791 -23.504 1.00 88.50 89 GLU A C 1
ATOM 742 O O . GLU A 1 89 ? 16.304 4.556 -23.505 1.00 88.50 89 GLU A O 1
ATOM 747 N N . PHE A 1 90 ? 16.615 6.473 -22.385 1.00 91.38 90 PHE A N 1
ATOM 748 C CA . PHE A 1 90 ? 16.796 5.811 -21.096 1.00 91.38 90 PHE A CA 1
ATOM 749 C C . PHE A 1 90 ? 15.530 5.058 -20.660 1.00 91.38 90 PHE A C 1
ATOM 751 O O . PHE A 1 90 ? 15.601 3.888 -20.282 1.00 91.38 90 PHE A O 1
ATOM 758 N N . LEU A 1 91 ? 14.357 5.694 -20.744 1.00 93.50 91 LEU A N 1
ATOM 759 C CA . LEU A 1 91 ? 13.087 5.058 -20.383 1.00 93.50 91 LEU A CA 1
ATOM 760 C C . LEU A 1 91 ? 12.741 3.887 -21.310 1.00 93.50 91 LEU A C 1
ATOM 762 O O . LEU A 1 91 ? 12.259 2.861 -20.828 1.00 93.50 91 LEU A O 1
ATOM 766 N N . ASN A 1 92 ? 13.037 3.998 -22.607 1.00 89.31 92 ASN A N 1
ATOM 767 C CA . ASN A 1 92 ? 12.891 2.901 -23.566 1.00 89.31 92 ASN A CA 1
ATOM 768 C C . ASN A 1 92 ? 13.795 1.714 -23.207 1.00 89.31 92 ASN A C 1
ATOM 770 O O . ASN A 1 92 ? 13.365 0.561 -23.269 1.00 89.31 92 ASN A O 1
ATOM 774 N N . SER A 1 93 ? 15.021 1.983 -22.754 1.00 90.19 93 SER A N 1
ATOM 775 C CA . SER A 1 93 ? 15.947 0.946 -22.289 1.00 90.19 93 SER A CA 1
ATOM 776 C C . SER A 1 93 ? 15.428 0.243 -21.028 1.00 90.19 93 SER A C 1
ATOM 778 O O . SER A 1 93 ? 15.434 -0.985 -20.960 1.00 90.19 93 SER A O 1
ATOM 780 N N . VAL A 1 94 ? 14.899 0.991 -20.052 1.00 92.62 94 VAL A N 1
ATOM 781 C CA . VAL A 1 94 ? 14.261 0.417 -18.849 1.00 92.62 94 VAL A CA 1
ATOM 782 C C . VAL A 1 94 ? 13.030 -0.416 -19.213 1.00 92.62 94 VAL A C 1
ATOM 784 O O . VAL A 1 94 ? 12.844 -1.505 -18.675 1.00 92.62 94 VAL A O 1
ATOM 787 N N . ASN A 1 95 ? 12.207 0.064 -20.146 1.00 92.75 95 ASN A N 1
ATOM 788 C CA . ASN A 1 95 ? 11.033 -0.645 -20.654 1.00 92.75 95 ASN A CA 1
ATOM 789 C C . ASN A 1 95 ? 11.432 -1.977 -21.313 1.00 92.75 95 ASN A C 1
ATOM 791 O O . ASN A 1 95 ? 10.858 -3.018 -20.999 1.00 92.75 95 ASN A O 1
ATOM 795 N N . THR A 1 96 ? 12.486 -1.958 -22.130 1.00 90.75 96 THR A N 1
ATOM 796 C CA . THR A 1 96 ? 13.077 -3.152 -22.745 1.00 90.75 96 THR A CA 1
ATOM 797 C C . THR A 1 96 ? 13.554 -4.133 -21.663 1.00 90.75 96 THR A C 1
ATOM 799 O O . THR A 1 96 ? 13.171 -5.293 -21.636 1.00 90.75 96 THR A O 1
ATOM 802 N N . ILE A 1 97 ? 14.316 -3.690 -20.669 1.00 90.56 97 ILE A N 1
ATOM 803 C CA . ILE A 1 97 ? 14.764 -4.588 -19.590 1.00 90.56 97 ILE A CA 1
ATOM 804 C C . ILE A 1 97 ? 13.578 -5.144 -18.773 1.00 90.56 97 ILE A C 1
ATOM 806 O O . ILE A 1 97 ? 13.600 -6.293 -18.345 1.00 90.56 97 ILE A O 1
ATOM 810 N N . PHE A 1 98 ? 12.517 -4.361 -18.572 1.00 92.62 98 PHE A N 1
ATOM 811 C CA . PHE A 1 98 ? 11.322 -4.802 -17.853 1.00 92.62 98 PHE A CA 1
ATOM 812 C C . PHE A 1 98 ? 10.555 -5.897 -18.606 1.00 92.62 98 PHE A C 1
ATOM 814 O O . PHE A 1 98 ? 10.260 -6.946 -18.034 1.00 92.62 98 PHE A O 1
ATOM 821 N N . TRP A 1 99 ? 10.247 -5.686 -19.889 1.00 91.69 99 TRP A N 1
ATOM 822 C CA . TRP A 1 99 ? 9.499 -6.671 -20.677 1.00 91.69 99 TRP A CA 1
ATOM 823 C C . TRP A 1 99 ? 10.312 -7.926 -20.993 1.00 91.69 99 TRP A C 1
ATOM 825 O O . TRP A 1 99 ? 9.725 -8.984 -21.239 1.00 91.69 99 TRP A O 1
ATOM 835 N N . SER A 1 100 ? 11.647 -7.856 -20.920 1.00 90.81 100 SER A N 1
ATOM 836 C CA . SER A 1 100 ? 12.492 -9.040 -21.084 1.00 90.81 100 SER A CA 1
ATOM 837 C C . SER A 1 100 ? 12.286 -10.060 -19.973 1.00 90.81 100 SER A C 1
ATOM 839 O O . SER A 1 100 ? 12.312 -11.255 -20.252 1.00 90.81 100 SER A O 1
ATOM 841 N N . LEU A 1 101 ? 11.997 -9.609 -18.745 1.00 91.12 101 LEU A N 1
ATOM 842 C CA . LEU A 1 101 ? 11.708 -10.493 -17.608 1.00 91.12 101 LEU A CA 1
ATOM 843 C C . LEU A 1 101 ? 10.488 -11.390 -17.865 1.00 91.12 101 LEU A C 1
ATOM 845 O O . LEU A 1 101 ? 10.399 -12.480 -17.308 1.00 91.12 101 LEU A O 1
ATOM 849 N N . PHE A 1 102 ? 9.566 -10.948 -18.727 1.00 90.88 102 PHE A N 1
ATOM 850 C CA . PHE A 1 102 ? 8.378 -11.700 -19.143 1.00 90.88 102 PHE A CA 1
ATOM 851 C C . PHE A 1 102 ? 8.563 -12.440 -20.476 1.00 90.88 102 PHE A C 1
ATOM 853 O O . PHE A 1 102 ? 7.613 -13.036 -20.979 1.00 90.88 102 PHE A O 1
ATOM 860 N N . GLY A 1 103 ? 9.758 -12.389 -21.070 1.00 88.44 103 GLY A N 1
ATOM 861 C CA . GLY A 1 103 ? 10.059 -13.026 -22.351 1.00 88.44 103 GLY A CA 1
ATOM 862 C C . GLY A 1 103 ? 9.405 -12.358 -23.566 1.00 88.44 103 GLY A C 1
ATOM 863 O O . GLY A 1 103 ? 9.283 -13.001 -24.601 1.00 88.44 103 GLY A O 1
ATOM 864 N N . GLN A 1 104 ? 8.977 -11.093 -23.470 1.00 88.50 104 GLN A N 1
ATOM 865 C CA . GLN A 1 104 ? 8.282 -10.392 -24.564 1.00 88.50 104 GLN A CA 1
ATOM 866 C C . GLN A 1 104 ? 9.208 -9.661 -25.548 1.00 88.50 104 GLN A C 1
ATOM 868 O O . GLN A 1 104 ? 8.739 -8.863 -26.355 1.00 88.50 104 GLN A O 1
ATOM 873 N N . ILE A 1 105 ? 10.520 -9.892 -25.486 1.00 89.12 105 ILE A N 1
ATOM 874 C CA . ILE A 1 105 ? 11.483 -9.184 -26.333 1.00 89.12 105 ILE A CA 1
ATOM 875 C C . ILE A 1 105 ? 12.214 -10.153 -27.225 1.00 89.12 105 ILE A C 1
ATOM 877 O O . ILE A 1 105 ? 12.897 -11.063 -26.756 1.00 89.12 105 ILE A O 1
ATOM 881 N N . ASP A 1 106 ? 12.118 -9.876 -28.519 1.00 84.81 106 ASP A N 1
ATOM 882 C CA . ASP A 1 106 ? 12.833 -10.616 -29.535 1.00 84.81 106 ASP A CA 1
ATOM 883 C C . ASP A 1 106 ? 14.330 -10.291 -29.474 1.00 84.81 106 ASP A C 1
ATOM 885 O O . ASP A 1 106 ? 14.714 -9.133 -29.650 1.00 84.81 106 ASP A O 1
ATOM 889 N N . PRO A 1 107 ? 15.216 -11.296 -29.334 1.00 78.19 107 PRO A N 1
ATOM 890 C CA . PRO A 1 107 ? 16.666 -11.092 -29.403 1.00 78.19 107 PRO A CA 1
ATOM 891 C C . PRO A 1 107 ? 17.135 -10.503 -30.744 1.00 78.19 107 PRO A C 1
ATOM 893 O O . PRO A 1 107 ? 18.251 -9.998 -30.853 1.00 78.19 107 PRO A O 1
ATOM 896 N N . GLY A 1 108 ? 16.293 -10.585 -31.781 1.00 79.88 108 GLY A N 1
ATOM 897 C CA . GLY A 1 108 ? 16.537 -9.994 -33.094 1.00 79.88 108 GLY A CA 1
ATOM 898 C C . GLY A 1 108 ? 16.489 -8.465 -33.114 1.00 79.88 108 GLY A C 1
ATOM 899 O O . GLY A 1 108 ? 17.063 -7.883 -34.028 1.00 79.88 108 GLY A O 1
ATOM 900 N N . SER A 1 109 ? 15.878 -7.817 -32.115 1.00 81.00 109 SER A N 1
ATOM 901 C CA . SER A 1 109 ? 15.787 -6.350 -32.035 1.00 81.00 109 SER A CA 1
ATOM 902 C C . SER A 1 109 ? 17.138 -5.669 -31.779 1.00 81.00 109 SER A C 1
ATOM 904 O O . SER A 1 109 ? 17.322 -4.513 -32.142 1.00 81.00 109 SER A O 1
ATOM 906 N N . PHE A 1 110 ? 18.107 -6.395 -31.212 1.00 81.62 110 PHE A N 1
ATOM 907 C CA . PHE A 1 110 ? 19.458 -5.896 -30.926 1.00 81.62 110 PHE A CA 1
ATOM 908 C C . PHE A 1 110 ? 20.423 -6.008 -32.119 1.00 81.62 110 PHE A C 1
ATOM 910 O O . PHE A 1 110 ? 21.587 -5.602 -32.023 1.00 81.62 110 PHE A O 1
ATOM 917 N N . LYS A 1 111 ? 19.979 -6.594 -33.239 1.00 81.75 111 LYS A N 1
ATOM 918 C CA . LYS A 1 111 ? 20.792 -6.713 -34.453 1.00 81.75 111 LYS A CA 1
ATOM 919 C C . LYS A 1 111 ? 20.771 -5.394 -35.217 1.00 81.75 111 LYS A C 1
ATOM 921 O O . LYS A 1 111 ? 19.724 -4.959 -35.685 1.00 81.75 111 LYS A O 1
ATOM 926 N N . ILE A 1 112 ? 21.941 -4.785 -35.365 1.00 82.75 112 ILE A N 1
ATOM 927 C CA . ILE A 1 112 ? 22.140 -3.589 -36.182 1.00 82.75 112 ILE A CA 1
ATOM 928 C C . ILE A 1 112 ? 22.349 -4.052 -37.633 1.00 82.75 112 ILE A C 1
ATOM 930 O O . ILE A 1 112 ? 23.074 -5.015 -37.876 1.00 82.75 112 ILE A O 1
ATOM 934 N N . ALA A 1 113 ? 21.678 -3.413 -38.596 1.00 74.12 113 ALA A N 1
ATOM 935 C CA . ALA A 1 113 ? 21.721 -3.817 -40.009 1.00 74.12 113 ALA A CA 1
ATOM 936 C C . ALA A 1 113 ? 23.078 -3.534 -40.688 1.00 74.12 113 ALA A C 1
ATOM 938 O O . ALA A 1 113 ? 23.395 -4.123 -41.720 1.00 74.12 113 ALA A O 1
ATOM 939 N N . GLU A 1 114 ? 23.879 -2.641 -40.109 1.00 76.19 114 GLU A N 1
ATOM 940 C CA . GLU A 1 114 ? 25.199 -2.265 -40.606 1.00 76.19 114 GLU A CA 1
ATOM 941 C C . GLU A 1 114 ? 26.257 -3.270 -40.133 1.00 76.19 114 GLU A C 1
ATOM 943 O O . GLU A 1 114 ? 26.517 -3.417 -38.937 1.00 76.19 114 GLU A O 1
ATOM 948 N N . GLY A 1 115 ? 26.883 -3.971 -41.084 1.00 67.75 115 GLY A N 1
ATOM 949 C CA . GLY A 1 115 ? 27.838 -5.048 -40.800 1.00 67.75 115 GLY A CA 1
ATOM 950 C C . GLY A 1 115 ? 29.105 -4.616 -40.050 1.00 67.75 115 GLY A C 1
ATOM 951 O O . GLY A 1 115 ? 29.773 -5.464 -39.462 1.00 67.75 115 GLY A O 1
ATOM 952 N N . GLU A 1 116 ? 29.424 -3.319 -40.018 1.00 74.00 116 GLU A N 1
ATOM 953 C CA . GLU A 1 116 ? 30.595 -2.782 -39.309 1.00 74.00 116 GLU A CA 1
ATOM 954 C C . GLU A 1 116 ? 30.466 -2.866 -37.776 1.00 74.00 116 GLU A C 1
ATOM 956 O O . GLU A 1 116 ? 31.476 -2.913 -37.073 1.00 74.00 116 GLU A O 1
ATOM 961 N N . TYR A 1 117 ? 29.243 -2.972 -37.243 1.00 81.25 117 TYR A N 1
ATOM 962 C CA . TYR A 1 117 ? 28.970 -2.964 -35.799 1.00 81.25 117 TYR A CA 1
ATOM 963 C C . TYR A 1 117 ? 28.549 -4.329 -35.225 1.00 81.25 117 TYR A C 1
ATOM 965 O O . TYR A 1 117 ? 28.009 -4.407 -34.119 1.00 81.25 117 TYR A O 1
ATOM 973 N N . ASP A 1 118 ? 28.843 -5.430 -35.922 1.00 83.56 118 ASP A N 1
ATOM 974 C CA . ASP A 1 118 ? 28.474 -6.796 -35.506 1.00 83.56 118 ASP A CA 1
ATOM 975 C C . ASP A 1 118 ? 28.995 -7.171 -34.099 1.00 83.56 118 ASP A C 1
ATOM 977 O O . ASP A 1 118 ? 28.304 -7.829 -33.318 1.00 83.56 118 ASP A O 1
ATOM 981 N N . ILE A 1 119 ? 30.183 -6.684 -33.718 1.00 86.38 119 ILE A N 1
ATOM 982 C CA . ILE A 1 119 ? 30.765 -6.899 -32.379 1.00 86.38 119 ILE A CA 1
ATOM 983 C C . ILE A 1 119 ? 29.869 -6.292 -31.288 1.00 86.38 119 ILE A C 1
ATOM 985 O O . ILE A 1 119 ? 29.678 -6.898 -30.229 1.00 86.38 119 ILE A O 1
ATOM 989 N N . ILE A 1 120 ? 29.286 -5.119 -31.549 1.00 88.81 120 ILE A N 1
ATOM 990 C CA . ILE A 1 120 ? 28.415 -4.410 -30.605 1.00 88.81 120 ILE A CA 1
ATOM 991 C C . ILE A 1 120 ? 27.100 -5.174 -30.448 1.00 88.81 120 ILE A C 1
ATOM 993 O O . ILE A 1 120 ? 26.696 -5.454 -29.319 1.00 88.81 120 ILE A O 1
ATOM 997 N N . SER A 1 121 ? 26.476 -5.604 -31.550 1.00 86.44 121 SER A N 1
ATOM 998 C CA . SER A 1 121 ? 25.251 -6.415 -31.502 1.00 86.44 121 SER A CA 1
ATOM 999 C C . SER A 1 121 ? 25.456 -7.745 -30.771 1.00 86.44 121 SER A C 1
ATOM 1001 O O . SER A 1 121 ? 24.649 -8.108 -29.914 1.00 86.44 121 SER A O 1
ATOM 1003 N N . LYS A 1 122 ? 26.556 -8.460 -31.038 1.00 88.12 122 LYS A N 1
ATOM 1004 C CA . LYS A 1 122 ? 26.884 -9.718 -30.342 1.00 88.12 122 LYS A CA 1
ATOM 1005 C C . LYS A 1 122 ? 27.106 -9.511 -28.846 1.00 88.12 122 LYS A C 1
ATOM 1007 O O . LYS A 1 122 ? 26.611 -10.298 -28.035 1.00 88.12 122 LYS A O 1
ATOM 1012 N N . THR A 1 123 ? 27.810 -8.444 -28.476 1.00 91.25 123 THR A N 1
ATOM 1013 C CA . THR A 1 123 ? 28.041 -8.088 -27.070 1.00 91.25 123 THR A CA 1
ATOM 1014 C C . THR A 1 123 ? 26.729 -7.716 -26.378 1.00 91.25 123 THR A C 1
ATOM 1016 O O . THR A 1 123 ? 26.469 -8.201 -25.279 1.00 91.25 123 THR A O 1
ATOM 1019 N N . GLY A 1 124 ? 25.862 -6.943 -27.039 1.00 89.31 124 GLY A N 1
ATOM 1020 C CA . GLY A 1 124 ? 24.544 -6.561 -26.528 1.00 89.31 124 GLY A CA 1
ATOM 1021 C C . GLY A 1 124 ? 23.635 -7.763 -26.268 1.00 89.31 124 GLY A C 1
ATOM 1022 O O . GLY A 1 124 ? 23.093 -7.891 -25.173 1.00 89.31 124 GLY A O 1
ATOM 1023 N N . ILE A 1 125 ? 23.541 -8.697 -27.222 1.00 89.31 125 ILE A N 1
ATOM 1024 C CA . ILE 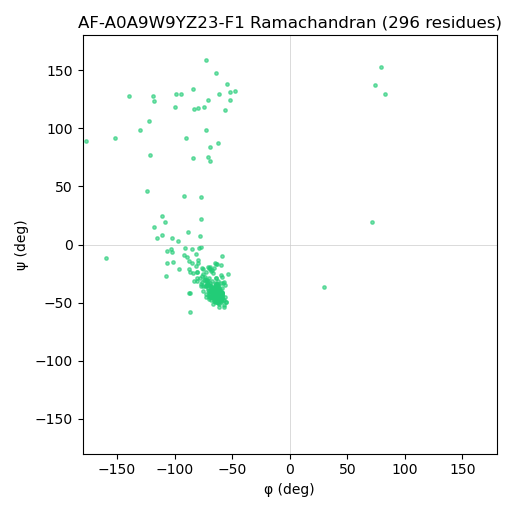A 1 125 ? 22.763 -9.938 -27.062 1.00 89.31 125 ILE A CA 1
ATOM 1025 C C . ILE A 1 125 ? 23.328 -10.796 -25.921 1.00 89.31 125 ILE A C 1
ATOM 1027 O O . ILE A 1 125 ? 22.566 -11.329 -25.116 1.00 89.31 125 ILE A O 1
ATOM 1031 N N . THR A 1 126 ? 24.656 -10.906 -25.818 1.00 91.69 126 THR A N 1
ATOM 1032 C CA . THR A 1 126 ? 25.315 -11.688 -24.758 1.00 91.69 126 THR A CA 1
ATOM 1033 C C . THR A 1 126 ? 25.053 -11.088 -23.376 1.00 91.69 126 THR A C 1
ATOM 1035 O O . THR A 1 126 ? 24.674 -11.807 -22.453 1.00 91.69 126 THR A O 1
ATOM 1038 N N . LEU A 1 127 ? 25.199 -9.767 -23.233 1.00 91.94 127 LEU A N 1
ATOM 1039 C CA . LEU A 1 127 ? 24.956 -9.059 -21.978 1.00 91.94 127 LEU A CA 1
ATOM 1040 C C . LEU A 1 127 ? 23.479 -9.131 -21.572 1.00 91.94 127 LEU A C 1
ATOM 1042 O O . LEU A 1 127 ? 23.168 -9.390 -20.411 1.00 91.94 127 LEU A O 1
ATOM 1046 N N . PHE A 1 128 ? 22.569 -8.970 -22.535 1.00 90.81 128 PHE A N 1
ATOM 1047 C CA . PHE A 1 128 ? 21.132 -9.114 -22.322 1.00 90.81 128 PHE A CA 1
ATOM 1048 C C . PHE A 1 128 ? 20.747 -10.545 -21.917 1.00 90.81 128 PHE A C 1
ATOM 1050 O O . PHE A 1 128 ? 19.945 -10.737 -21.002 1.00 90.81 128 PHE A O 1
ATOM 1057 N N . GLY A 1 129 ? 21.349 -11.561 -22.539 1.00 90.75 129 GLY A N 1
ATOM 1058 C CA . GLY A 1 129 ? 21.165 -12.963 -22.162 1.00 90.75 129 GLY A CA 1
ATOM 1059 C C . GLY A 1 129 ? 21.660 -13.255 -20.743 1.00 90.75 129 GLY A C 1
ATOM 1060 O O . GLY A 1 129 ? 20.936 -13.860 -19.954 1.00 90.75 129 GLY A O 1
ATOM 1061 N N . ALA A 1 130 ? 22.851 -12.766 -20.385 1.00 93.56 130 ALA A N 1
ATOM 1062 C CA . ALA A 1 130 ? 23.401 -12.899 -19.036 1.00 93.56 130 ALA A CA 1
ATOM 1063 C C . ALA A 1 130 ? 22.534 -12.188 -17.982 1.00 93.56 130 ALA A C 1
ATOM 1065 O O . ALA A 1 130 ? 22.276 -12.756 -16.920 1.00 93.56 130 ALA A O 1
ATOM 1066 N N . PHE A 1 131 ? 22.029 -10.986 -18.288 1.00 93.06 131 PHE A N 1
ATOM 1067 C CA . PHE A 1 131 ? 21.081 -10.275 -17.428 1.00 93.06 131 PHE A CA 1
ATOM 1068 C C . PHE 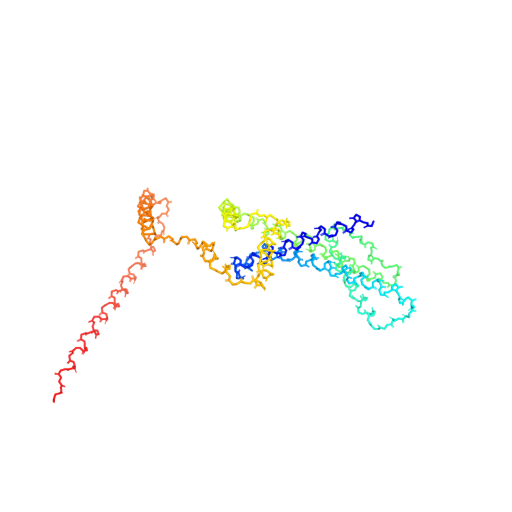A 1 131 ? 19.825 -11.114 -17.166 1.00 93.06 131 PHE A C 1
ATOM 1070 O O . PHE A 1 131 ? 19.471 -11.331 -16.008 1.00 93.06 131 PHE A O 1
ATOM 1077 N N . ASN A 1 132 ? 19.180 -11.631 -18.218 1.00 91.38 132 ASN A N 1
ATOM 1078 C CA . ASN A 1 132 ? 17.965 -12.434 -18.065 1.00 91.38 132 ASN A CA 1
ATOM 1079 C C . ASN A 1 132 ? 18.241 -13.752 -17.324 1.00 91.38 132 ASN A C 1
ATOM 1081 O O . ASN A 1 132 ? 17.428 -14.161 -16.501 1.00 91.38 132 ASN A O 1
ATOM 1085 N N . LEU A 1 133 ? 19.401 -14.383 -17.535 1.00 92.19 133 LEU A N 1
ATOM 1086 C CA . LEU A 1 133 ? 19.812 -15.573 -16.787 1.00 92.19 133 LEU A CA 1
ATOM 1087 C C . LEU A 1 133 ? 19.895 -15.288 -15.280 1.00 92.19 133 LEU A C 1
ATOM 1089 O O . LEU A 1 133 ? 19.334 -16.028 -14.476 1.00 92.19 133 LEU A O 1
ATOM 1093 N N . ILE A 1 134 ? 20.564 -14.201 -14.889 1.00 94.62 134 ILE A N 1
ATOM 1094 C CA . ILE A 1 134 ? 20.720 -13.825 -13.478 1.00 94.62 134 ILE A CA 1
ATOM 1095 C C . ILE A 1 134 ? 19.372 -13.399 -12.883 1.00 94.62 134 ILE A C 1
ATOM 1097 O O . ILE A 1 134 ? 18.994 -13.873 -11.811 1.00 94.62 134 ILE A O 1
ATOM 1101 N N . ALA A 1 135 ? 18.624 -12.535 -13.570 1.00 92.62 135 ALA A N 1
ATOM 1102 C CA . ALA A 1 135 ? 17.357 -12.009 -13.072 1.00 92.62 135 ALA A CA 1
ATOM 1103 C C . ALA A 1 135 ? 16.276 -13.099 -12.956 1.00 92.62 135 ALA A C 1
ATOM 1105 O O . ALA A 1 135 ? 15.603 -13.199 -11.932 1.00 92.62 135 ALA A O 1
ATOM 1106 N N . VAL A 1 136 ? 16.125 -13.944 -13.977 1.00 90.31 136 VAL A N 1
ATOM 1107 C CA . VAL A 1 136 ? 15.055 -14.949 -14.022 1.00 90.31 136 VAL A CA 1
ATOM 1108 C C . VAL A 1 136 ? 15.463 -16.254 -13.352 1.00 90.31 136 VAL A C 1
ATOM 1110 O O . VAL A 1 136 ? 14.651 -16.815 -12.634 1.00 90.31 136 VAL A O 1
ATOM 1113 N N . LEU A 1 137 ? 16.683 -16.773 -13.533 1.00 90.44 137 LEU A N 1
ATOM 1114 C CA . LEU A 1 137 ? 17.039 -18.057 -12.909 1.00 90.44 137 LEU A CA 1
ATOM 1115 C C . LEU A 1 137 ? 17.565 -17.898 -11.490 1.00 90.44 137 LEU A C 1
ATOM 1117 O O . LEU A 1 137 ? 17.234 -18.708 -10.631 1.00 90.44 137 LEU A O 1
ATOM 1121 N N . VAL A 1 138 ? 18.402 -16.899 -11.218 1.00 94.94 138 VAL A N 1
ATOM 1122 C CA . VAL A 1 138 ? 19.007 -16.768 -9.885 1.00 94.94 138 VAL A CA 1
ATOM 1123 C C . VAL A 1 138 ? 18.080 -15.989 -8.960 1.00 94.94 138 VAL A C 1
ATOM 1125 O O . VAL A 1 138 ? 17.659 -16.517 -7.932 1.00 94.94 138 VAL A O 1
ATOM 1128 N N . ALA A 1 139 ? 17.719 -14.754 -9.321 1.00 94.25 139 ALA A N 1
ATOM 1129 C CA . ALA A 1 139 ? 16.968 -13.886 -8.417 1.00 94.25 139 ALA A CA 1
ATOM 1130 C C . ALA A 1 139 ? 15.542 -14.397 -8.154 1.00 94.25 139 ALA A C 1
ATOM 1132 O O . ALA A 1 139 ? 15.105 -14.386 -7.005 1.00 94.25 139 ALA A O 1
ATOM 1133 N N . LEU A 1 140 ? 14.837 -14.911 -9.169 1.00 94.12 140 LEU A N 1
ATOM 1134 C CA . LEU A 1 140 ? 13.496 -15.482 -8.987 1.00 94.12 140 LEU A CA 1
ATOM 1135 C C . LEU A 1 140 ? 13.520 -16.724 -8.088 1.00 94.12 140 LEU A C 1
ATOM 1137 O O . LEU A 1 140 ? 12.687 -16.839 -7.194 1.00 94.12 140 LEU A O 1
ATOM 1141 N N . ASN A 1 141 ? 14.489 -17.626 -8.265 1.00 93.88 141 ASN A N 1
ATOM 1142 C CA . ASN A 1 141 ? 14.598 -18.817 -7.419 1.00 93.88 141 ASN A CA 1
ATOM 1143 C C . ASN A 1 141 ? 14.944 -18.459 -5.969 1.00 93.88 141 ASN A C 1
ATOM 1145 O O . ASN A 1 141 ? 14.389 -19.050 -5.043 1.00 93.88 141 ASN A O 1
ATOM 1149 N N . MET A 1 142 ? 15.797 -17.452 -5.757 1.00 96.06 142 MET A N 1
ATOM 1150 C CA . MET A 1 142 ? 16.070 -16.924 -4.416 1.00 96.06 142 MET A CA 1
ATOM 1151 C C . MET A 1 142 ? 14.833 -16.258 -3.807 1.00 96.06 142 MET A C 1
ATOM 1153 O O . MET A 1 142 ? 14.545 -16.456 -2.628 1.00 96.06 142 MET A O 1
ATOM 1157 N N . LEU A 1 143 ? 14.057 -15.526 -4.608 1.00 96.00 143 LEU A N 1
ATOM 1158 C CA . LEU A 1 143 ? 12.805 -14.927 -4.161 1.00 96.00 143 LEU A CA 1
ATOM 1159 C C . LEU A 1 143 ? 11.794 -16.002 -3.747 1.00 96.00 143 LEU A C 1
ATOM 1161 O O . LEU A 1 143 ? 11.211 -15.893 -2.672 1.00 96.00 143 LEU A O 1
ATOM 1165 N N . ILE A 1 144 ? 11.621 -17.058 -4.547 1.00 96.25 144 ILE A N 1
ATOM 1166 C CA . ILE A 1 144 ? 10.749 -18.188 -4.198 1.00 96.25 144 ILE A CA 1
ATOM 1167 C C . ILE A 1 144 ? 11.222 -18.849 -2.900 1.00 96.25 144 ILE A C 1
ATOM 1169 O O . ILE A 1 144 ? 10.394 -19.131 -2.037 1.00 96.25 144 ILE A O 1
ATOM 1173 N N . ALA A 1 145 ? 12.529 -19.061 -2.729 1.00 96.88 145 ALA A N 1
ATOM 1174 C CA . ALA A 1 145 ? 13.073 -19.669 -1.518 1.00 96.88 145 ALA A CA 1
ATOM 1175 C C . ALA A 1 145 ? 12.750 -18.842 -0.258 1.00 96.88 145 ALA A C 1
ATOM 1177 O O . ALA A 1 145 ? 12.232 -19.387 0.717 1.00 96.88 145 ALA A O 1
ATOM 1178 N N . ILE A 1 146 ? 12.979 -17.525 -0.298 1.00 97.31 146 ILE A N 1
ATOM 1179 C CA . ILE A 1 146 ? 12.683 -16.613 0.823 1.00 97.31 146 ILE A CA 1
ATOM 1180 C C . ILE A 1 146 ? 11.170 -16.525 1.081 1.00 97.31 146 ILE A C 1
ATOM 1182 O O . ILE A 1 146 ? 10.720 -16.508 2.230 1.00 97.31 146 ILE A O 1
ATOM 1186 N N . LEU A 1 147 ? 10.358 -16.489 0.021 1.00 96.88 147 LEU A N 1
ATOM 1187 C CA . LEU A 1 147 ? 8.901 -16.479 0.150 1.00 96.88 147 LEU A CA 1
ATOM 1188 C C . LEU A 1 147 ? 8.378 -17.779 0.770 1.00 96.88 147 LEU A C 1
ATOM 1190 O O . LEU A 1 147 ? 7.469 -17.728 1.592 1.00 96.88 147 LEU A O 1
ATOM 1194 N N . ASN A 1 148 ? 8.959 -18.928 0.428 1.00 97.31 148 ASN A N 1
ATOM 1195 C CA . ASN A 1 148 ? 8.556 -20.209 1.000 1.00 97.31 148 ASN A CA 1
ATOM 1196 C C . ASN A 1 148 ? 8.890 -20.293 2.496 1.00 97.31 148 ASN A C 1
ATOM 1198 O O . ASN A 1 148 ? 8.039 -20.680 3.293 1.00 97.31 148 ASN A O 1
ATOM 1202 N N . ASP A 1 149 ? 10.095 -19.873 2.890 1.00 96.31 149 ASP A N 1
ATOM 1203 C CA . ASP A 1 149 ? 10.486 -19.838 4.302 1.00 96.31 149 ASP A CA 1
ATOM 1204 C C . ASP A 1 149 ? 9.585 -18.893 5.120 1.00 96.31 149 ASP A C 1
ATOM 1206 O O . ASP A 1 149 ? 8.992 -19.292 6.126 1.00 96.31 149 ASP A O 1
ATOM 1210 N N . SER A 1 150 ? 9.371 -17.666 4.634 1.00 96.06 150 SER A N 1
ATOM 1211 C CA . SER A 1 150 ? 8.475 -16.714 5.304 1.00 96.06 150 SER A CA 1
ATOM 1212 C C . SER A 1 150 ? 7.017 -17.193 5.350 1.00 96.06 150 SER A C 1
ATOM 1214 O O . SER A 1 150 ? 6.337 -16.972 6.353 1.00 96.06 150 SER A O 1
ATOM 1216 N N . TYR A 1 151 ? 6.532 -17.909 4.329 1.00 95.56 151 TYR A N 1
ATOM 1217 C CA . TYR A 1 151 ? 5.188 -18.493 4.327 1.00 95.56 151 TYR A CA 1
ATOM 1218 C C . TYR A 1 151 ? 5.004 -19.534 5.437 1.00 95.56 151 TYR A C 1
ATOM 1220 O O . TYR A 1 151 ? 3.984 -19.515 6.133 1.00 95.56 151 TYR A O 1
ATOM 1228 N N . VAL A 1 152 ? 5.986 -20.417 5.643 1.00 95.69 152 VAL A N 1
ATOM 1229 C CA . VAL A 1 152 ? 5.945 -21.413 6.725 1.00 95.69 152 VAL A CA 1
ATOM 1230 C C . VAL A 1 152 ? 5.898 -20.720 8.089 1.00 95.69 152 VAL A C 1
ATOM 1232 O O . VAL A 1 152 ? 5.058 -21.070 8.921 1.00 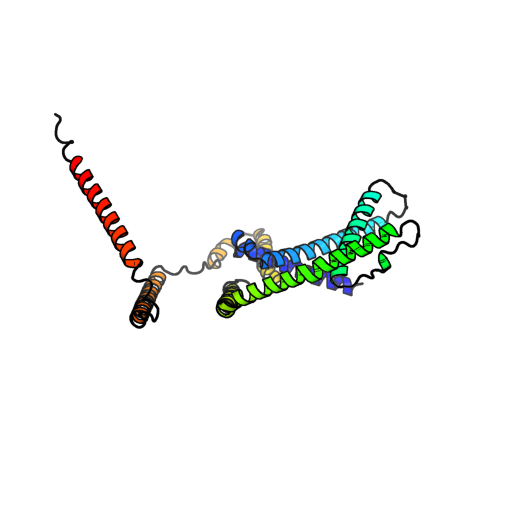95.69 152 VAL A O 1
ATOM 1235 N N . GLN A 1 153 ? 6.727 -19.691 8.296 1.00 93.75 153 GLN A N 1
ATOM 1236 C CA . GLN A 1 153 ? 6.746 -18.924 9.546 1.00 93.75 153 GLN A CA 1
ATOM 1237 C C . GLN A 1 153 ? 5.405 -18.224 9.828 1.00 93.75 153 GLN A C 1
ATOM 1239 O O . GLN A 1 153 ? 4.888 -18.306 10.943 1.00 93.75 153 GLN A O 1
ATOM 1244 N N . ILE A 1 154 ? 4.805 -17.577 8.822 1.00 92.94 154 ILE A N 1
ATOM 1245 C CA . ILE A 1 154 ? 3.508 -16.890 8.959 1.00 92.94 154 ILE A CA 1
ATOM 1246 C C . ILE A 1 154 ? 2.382 -17.898 9.226 1.00 92.94 154 ILE A C 1
ATOM 1248 O O . ILE A 1 154 ? 1.490 -17.652 10.042 1.00 92.94 154 ILE A O 1
ATOM 1252 N N . THR A 1 155 ? 2.425 -19.063 8.575 1.00 94.62 155 THR A N 1
ATOM 1253 C CA . THR A 1 155 ? 1.358 -20.068 8.680 1.00 94.62 155 THR A CA 1
ATOM 1254 C C . THR A 1 155 ? 1.223 -20.636 10.095 1.00 94.62 155 THR A C 1
ATOM 1256 O O . THR A 1 155 ? 0.109 -20.952 10.517 1.00 94.62 155 THR A O 1
ATOM 1259 N N . ALA A 1 156 ? 2.310 -20.672 10.874 1.00 94.69 156 ALA A N 1
ATOM 1260 C CA . ALA A 1 156 ? 2.290 -21.120 12.268 1.00 94.69 156 ALA A CA 1
ATOM 1261 C C . ALA A 1 156 ? 1.311 -20.323 13.157 1.00 94.69 156 ALA A C 1
ATOM 1263 O O . ALA A 1 156 ? 0.709 -20.892 14.067 1.00 94.69 156 ALA A O 1
ATOM 1264 N N . ASN A 1 157 ? 1.103 -19.031 12.871 1.00 93.75 157 ASN A N 1
ATOM 1265 C CA . ASN A 1 157 ? 0.220 -18.138 13.634 1.00 93.75 157 ASN A CA 1
ATOM 1266 C C . ASN A 1 157 ? -0.956 -17.585 12.804 1.00 93.75 157 ASN A C 1
ATOM 1268 O O . ASN A 1 157 ? -1.636 -16.647 13.223 1.00 93.75 157 ASN A O 1
ATOM 1272 N N . LEU A 1 158 ? -1.242 -18.170 11.637 1.00 95.06 158 LEU A N 1
ATOM 1273 C CA . LEU A 1 158 ? -2.188 -17.608 10.667 1.00 95.06 158 LEU A CA 1
ATOM 1274 C C . LEU A 1 158 ? -3.587 -17.366 11.245 1.00 95.06 158 LEU A C 1
ATOM 1276 O O . LEU A 1 158 ? -4.190 -16.319 11.013 1.00 95.06 158 LEU A O 1
ATOM 1280 N N . ASP A 1 159 ? -4.122 -18.331 11.993 1.00 95.00 159 ASP A N 1
ATOM 1281 C CA . ASP A 1 159 ? -5.488 -18.249 12.514 1.00 95.00 159 ASP A CA 1
ATOM 1282 C C . ASP A 1 159 ? -5.637 -17.144 13.574 1.00 95.00 159 ASP A C 1
ATOM 1284 O O . ASP A 1 159 ? -6.637 -16.418 13.588 1.00 95.00 159 ASP A O 1
ATOM 1288 N N . THR A 1 160 ? -4.631 -16.962 14.436 1.00 94.06 160 THR A N 1
ATOM 1289 C CA . THR A 1 160 ? -4.653 -15.921 15.473 1.00 94.06 160 THR A CA 1
ATOM 1290 C C . THR A 1 160 ? -4.516 -14.533 14.851 1.00 94.06 160 THR A C 1
ATOM 1292 O O . THR A 1 160 ? -5.320 -13.647 15.162 1.00 94.06 160 THR A O 1
ATOM 1295 N N . GLU A 1 161 ? -3.584 -14.352 13.914 1.00 93.25 161 GLU A N 1
ATOM 1296 C CA . GLU A 1 161 ? -3.387 -13.091 13.195 1.00 93.25 161 GLU A CA 1
ATOM 1297 C C . GLU A 1 161 ? -4.590 -12.726 12.318 1.00 93.25 161 GLU A C 1
ATOM 1299 O O . GLU A 1 161 ? -5.053 -11.579 12.331 1.00 93.25 161 GLU A O 1
ATOM 1304 N N . TRP A 1 162 ? -5.162 -13.693 11.595 1.00 94.25 162 TRP A N 1
ATOM 1305 C CA . TRP A 1 162 ? -6.357 -13.475 10.780 1.00 94.25 162 TRP A CA 1
ATOM 1306 C C . TRP A 1 162 ? -7.553 -13.059 11.638 1.00 94.25 162 TRP A C 1
ATOM 1308 O O . TRP A 1 162 ? -8.218 -12.063 11.335 1.00 94.25 162 TRP A O 1
ATOM 1318 N N . LYS A 1 163 ? -7.815 -13.763 12.748 1.00 96.50 163 LYS A N 1
ATOM 1319 C CA . LYS A 1 163 ? -8.903 -13.414 13.676 1.00 96.50 163 LYS A CA 1
ATOM 1320 C C . LYS A 1 163 ? -8.683 -12.049 14.320 1.00 96.50 163 LYS A C 1
ATOM 1322 O O . LYS A 1 163 ? -9.650 -11.293 14.471 1.00 96.50 163 LYS A O 1
ATOM 1327 N N . PHE A 1 164 ? -7.442 -11.704 14.659 1.00 94.81 164 PHE A N 1
ATOM 1328 C CA . PHE A 1 164 ? -7.094 -10.383 15.176 1.00 94.81 164 PHE A CA 1
ATOM 1329 C C . PHE A 1 164 ? -7.400 -9.286 14.150 1.00 94.81 164 PHE A C 1
ATOM 1331 O O . PHE A 1 164 ? -8.134 -8.343 14.456 1.00 94.81 164 PHE A O 1
ATOM 1338 N N . ASN A 1 165 ? -6.928 -9.442 12.911 1.00 92.44 165 ASN A N 1
ATOM 1339 C CA . ASN A 1 165 ? -7.170 -8.483 11.833 1.00 92.44 165 ASN A CA 1
ATOM 1340 C C . ASN A 1 165 ? -8.660 -8.362 11.486 1.00 92.44 165 ASN A C 1
ATOM 1342 O O . ASN A 1 165 ? -9.172 -7.251 11.334 1.00 92.44 165 ASN A O 1
ATOM 1346 N N . ARG A 1 166 ? -9.394 -9.480 11.450 1.00 93.94 166 ARG A N 1
ATOM 1347 C CA . ARG A 1 166 ? -10.849 -9.488 11.240 1.00 93.94 166 ARG A CA 1
ATOM 1348 C C . ARG A 1 166 ? -11.583 -8.729 12.342 1.00 93.94 166 ARG A C 1
ATOM 1350 O O . ARG A 1 166 ? -12.466 -7.924 12.058 1.00 93.94 166 ARG A O 1
ATOM 1357 N N . THR A 1 167 ? -11.203 -8.952 13.597 1.00 95.25 167 THR A N 1
ATOM 1358 C CA . THR A 1 167 ? -11.812 -8.257 14.737 1.00 95.25 167 THR A CA 1
ATOM 1359 C C . THR A 1 167 ? -11.473 -6.769 14.712 1.00 95.25 167 THR A C 1
ATOM 1361 O O . THR A 1 167 ? -12.351 -5.945 14.951 1.00 95.25 167 THR A O 1
ATOM 1364 N N . LYS A 1 168 ? -10.237 -6.399 14.351 1.00 89.25 168 LYS A N 1
ATOM 1365 C CA . LYS A 1 168 ? -9.822 -5.003 14.150 1.00 89.25 168 LYS A CA 1
ATOM 1366 C C . LYS A 1 168 ? -10.658 -4.315 13.068 1.00 89.25 168 LYS A C 1
ATOM 1368 O O . LYS A 1 168 ? -11.067 -3.172 13.270 1.00 89.25 168 LYS A O 1
ATOM 1373 N N . LEU A 1 169 ? -10.949 -5.009 11.964 1.00 88.19 169 LEU A N 1
ATOM 1374 C CA . LEU A 1 169 ? -11.858 -4.520 10.929 1.00 88.19 169 LEU A CA 1
ATOM 1375 C C . LEU A 1 169 ? -13.262 -4.312 11.505 1.00 88.19 169 LEU A C 1
ATOM 1377 O O . LEU A 1 169 ? -13.786 -3.216 11.426 1.00 88.19 169 LEU A O 1
ATOM 1381 N N . TRP A 1 170 ? -13.869 -5.307 12.149 1.00 90.12 170 TRP A N 1
ATOM 1382 C CA . TRP A 1 170 ? -15.217 -5.142 12.712 1.00 90.12 170 TRP A CA 1
ATOM 1383 C C . TRP A 1 170 ? -15.295 -4.006 13.734 1.00 90.12 170 TRP A C 1
ATOM 1385 O O . TRP A 1 170 ? -16.234 -3.213 13.724 1.00 90.12 170 TRP A O 1
ATOM 1395 N N . LEU A 1 171 ? -14.277 -3.887 14.583 1.00 86.75 171 LEU A N 1
ATOM 1396 C CA . LEU A 1 171 ? -14.195 -2.846 15.595 1.00 86.75 171 LEU A CA 1
ATOM 1397 C C . LEU A 1 171 ? -14.118 -1.447 14.973 1.00 86.75 171 LEU A C 1
ATOM 1399 O O . LEU A 1 171 ? -14.717 -0.510 15.503 1.00 86.75 171 LEU A O 1
ATOM 1403 N N . SER A 1 172 ? -13.429 -1.303 13.834 1.00 82.12 172 SER A N 1
ATOM 1404 C CA . SER A 1 172 ? -13.382 -0.028 13.120 1.00 82.12 172 SER A CA 1
ATOM 1405 C C . SER A 1 172 ? -14.767 0.385 12.624 1.00 82.12 172 SER A C 1
ATOM 1407 O O . SER A 1 172 ? -15.103 1.558 12.731 1.00 82.12 172 SER A O 1
ATOM 1409 N N . TRP A 1 173 ? -15.604 -0.562 12.191 1.00 82.31 173 TRP A N 1
ATOM 1410 C CA . TRP A 1 173 ? -16.979 -0.291 11.759 1.00 82.31 173 TRP A CA 1
ATOM 1411 C C . TRP A 1 173 ? -17.901 0.038 12.935 1.00 82.31 173 TRP A C 1
ATOM 1413 O O . TRP A 1 173 ? -18.671 0.990 12.852 1.00 82.31 173 TRP A O 1
ATOM 1423 N N . VAL A 1 174 ? -17.788 -0.691 14.049 1.00 85.19 174 VAL A N 1
ATOM 1424 C CA . VAL A 1 174 ? -18.608 -0.463 15.254 1.00 85.19 174 VAL A CA 1
ATOM 1425 C C . VAL A 1 174 ? -18.370 0.925 15.858 1.00 85.19 174 VAL A C 1
ATOM 1427 O O . VAL A 1 174 ? -19.309 1.554 16.343 1.00 85.19 174 VAL A O 1
ATOM 1430 N N . TYR A 1 175 ? -17.131 1.426 15.826 1.00 77.81 175 TYR A N 1
ATOM 1431 C CA . TYR A 1 175 ? -16.806 2.757 16.349 1.00 77.81 175 TYR A CA 1
ATOM 1432 C C . TYR A 1 175 ? -16.941 3.895 15.325 1.00 77.81 175 TYR A C 1
ATOM 1434 O O . TYR A 1 175 ? -16.878 5.062 15.722 1.00 77.81 175 TYR A O 1
ATOM 1442 N N . LYS A 1 176 ? -17.122 3.609 14.028 1.00 71.06 176 LYS A N 1
ATOM 1443 C CA . LYS A 1 176 ? -17.216 4.651 12.993 1.00 71.06 176 LYS A CA 1
ATOM 1444 C C . LYS A 1 176 ? -18.569 5.358 13.074 1.00 71.06 176 LYS A C 1
ATOM 1446 O O . LYS A 1 176 ? -19.620 4.768 12.862 1.00 71.06 176 LYS A O 1
ATOM 1451 N N . GLU A 1 177 ? -18.544 6.665 13.333 1.00 60.56 177 GLU A N 1
ATOM 1452 C CA . GLU A 1 177 ? -19.764 7.480 13.480 1.00 60.56 177 GLU A CA 1
ATOM 1453 C C . GLU A 1 177 ? -20.448 7.853 12.141 1.00 60.56 177 GLU A C 1
ATOM 1455 O O . GLU A 1 177 ? -21.489 8.504 12.149 1.00 60.56 177 GLU A O 1
ATOM 1460 N N . SER A 1 178 ? -19.895 7.470 10.980 1.00 60.66 178 SER A N 1
ATOM 1461 C CA . SER A 1 178 ? -20.565 7.600 9.669 1.00 60.66 178 SER A CA 1
ATOM 1462 C C . SER A 1 178 ? -20.760 6.257 9.004 1.00 60.66 178 SER A C 1
ATOM 1464 O O . SER A 1 178 ? -19.794 5.530 8.786 1.00 60.66 178 SER A O 1
ATOM 1466 N N . VAL A 1 179 ? -22.004 6.011 8.608 1.00 65.44 179 VAL A N 1
ATOM 1467 C CA . VAL A 1 179 ? -22.477 4.724 8.088 1.00 65.44 179 VAL A CA 1
ATOM 1468 C C . VAL A 1 179 ? -22.626 4.723 6.560 1.00 65.44 179 VAL A C 1
ATOM 1470 O O . VAL A 1 179 ? -22.966 3.701 5.978 1.00 65.44 179 VAL A O 1
ATOM 1473 N N . LEU A 1 180 ? -22.399 5.863 5.898 1.00 78.19 180 LEU A N 1
ATOM 1474 C CA . LEU A 1 180 ? -22.633 6.022 4.461 1.00 78.19 180 LEU A CA 1
ATOM 1475 C C . LEU A 1 180 ? -21.322 5.874 3.672 1.00 78.19 180 LEU A C 1
ATOM 1477 O O . LEU A 1 180 ? -20.351 6.551 4.016 1.00 78.19 180 LEU A O 1
ATOM 1481 N N . PRO A 1 181 ? -21.288 5.038 2.620 1.00 82.06 181 PRO A N 1
ATOM 1482 C CA . PRO A 1 181 ? -20.130 4.932 1.740 1.00 82.06 181 PRO A CA 1
ATOM 1483 C C . PRO A 1 181 ? -19.997 6.177 0.841 1.00 82.06 181 PRO A C 1
ATOM 1485 O O . PRO A 1 181 ? -20.993 6.869 0.592 1.00 82.06 181 PRO A O 1
ATOM 1488 N N . PRO A 1 182 ? -18.801 6.469 0.300 1.00 81.38 182 PRO A N 1
ATOM 1489 C CA . PRO A 1 182 ? -18.646 7.407 -0.808 1.00 81.38 182 PRO A CA 1
ATOM 1490 C C . PRO A 1 182 ? -19.547 7.011 -1.987 1.00 81.38 182 PRO A C 1
ATOM 1492 O O . PRO A 1 182 ? -19.643 5.823 -2.298 1.00 81.38 182 PRO A O 1
ATOM 1495 N N . PRO A 1 183 ? -20.219 7.963 -2.656 1.00 80.88 183 PRO A N 1
ATOM 1496 C CA . PRO A 1 183 ? -20.185 9.414 -2.449 1.00 80.88 183 PRO A CA 1
ATOM 1497 C C . PRO A 1 183 ? -21.247 9.935 -1.462 1.00 80.88 183 PRO A C 1
ATOM 1499 O O . PRO A 1 183 ? -21.290 11.127 -1.159 1.00 80.88 183 PRO A O 1
ATOM 1502 N N . PHE A 1 184 ? -22.116 9.068 -0.937 1.00 81.62 184 PHE A N 1
ATOM 1503 C CA . PHE A 1 184 ? -23.249 9.457 -0.091 1.00 81.62 184 PHE A CA 1
ATOM 1504 C C . PHE A 1 184 ? -22.839 10.084 1.250 1.00 81.62 184 PHE A C 1
ATOM 1506 O O . PHE A 1 184 ? -23.645 10.777 1.873 1.00 81.62 184 PHE A O 1
ATOM 1513 N N . ASN A 1 185 ? -21.579 9.930 1.674 1.00 82.75 185 ASN A N 1
ATOM 1514 C CA . ASN A 1 185 ? -21.036 10.657 2.825 1.00 82.75 185 ASN A CA 1
ATOM 1515 C C . ASN A 1 185 ? -21.102 12.197 2.654 1.00 82.75 185 ASN A C 1
ATOM 1517 O O . ASN A 1 185 ? -21.290 12.918 3.636 1.00 82.75 185 ASN A O 1
ATOM 1521 N N . LEU A 1 186 ? -21.060 12.726 1.420 1.00 77.81 186 LEU A N 1
ATOM 1522 C CA . LEU A 1 186 ? -21.232 14.167 1.159 1.00 77.81 186 LEU A CA 1
ATOM 1523 C C . LEU A 1 186 ? -22.609 14.677 1.592 1.00 77.81 186 LEU A C 1
ATOM 1525 O O . LEU A 1 186 ? -22.740 15.820 2.036 1.00 77.81 186 LEU A O 1
ATOM 1529 N N . LEU A 1 187 ? -23.649 13.848 1.474 1.00 74.25 187 LEU A N 1
ATOM 1530 C CA . LEU A 1 187 ? -25.002 14.239 1.858 1.00 74.25 187 LEU A CA 1
ATOM 1531 C C . LEU A 1 187 ? -25.079 14.474 3.372 1.00 74.25 187 LEU A C 1
ATOM 1533 O O . LEU A 1 187 ? -25.641 15.466 3.827 1.00 74.25 187 LEU A O 1
ATOM 1537 N N . TYR A 1 188 ? -24.422 13.621 4.160 1.00 70.69 188 TYR A N 1
ATOM 1538 C CA . TYR A 1 188 ? -24.364 13.783 5.611 1.00 70.69 188 TYR A CA 1
ATOM 1539 C C . TYR A 1 188 ? -23.561 15.021 6.041 1.00 70.69 188 TYR A C 1
ATOM 1541 O O . TYR A 1 188 ? -23.897 15.638 7.048 1.00 70.69 188 TYR A O 1
ATOM 1549 N N . LEU A 1 189 ? -22.534 15.419 5.277 1.00 69.12 189 LEU A N 1
ATOM 1550 C CA . LEU A 1 189 ? -21.765 16.644 5.536 1.00 69.12 189 LEU A CA 1
ATOM 1551 C C . LEU A 1 189 ? -22.506 17.916 5.086 1.00 69.12 189 LEU A C 1
ATOM 1553 O O . LEU A 1 189 ? -22.435 18.952 5.749 1.00 69.12 189 LEU A O 1
ATOM 1557 N N . SER A 1 190 ? -23.248 17.839 3.982 1.00 68.38 190 SER A N 1
ATOM 1558 C CA . SER A 1 190 ? -24.000 18.974 3.441 1.00 68.38 190 SER A CA 1
ATOM 1559 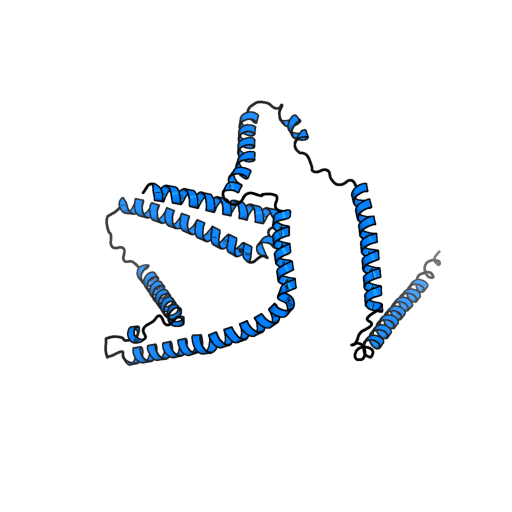C C . SER A 1 190 ? -25.243 19.314 4.266 1.00 68.38 190 SER A C 1
ATOM 1561 O O . SER A 1 190 ? -25.573 20.487 4.369 1.00 68.38 190 SER A O 1
ATOM 1563 N N . LEU A 1 191 ? -25.893 18.356 4.936 1.00 72.19 191 LEU A N 1
ATOM 1564 C CA . LEU A 1 191 ? -27.049 18.617 5.813 1.00 72.19 191 LEU A CA 1
ATOM 1565 C C . LEU A 1 191 ? -26.769 19.626 6.954 1.00 72.19 191 LEU A C 1
ATOM 1567 O O . LEU A 1 191 ? -27.490 20.625 7.048 1.00 72.19 191 LEU A O 1
ATOM 1571 N N . PRO A 1 192 ? -25.738 19.451 7.808 1.00 69.19 192 PRO A N 1
ATOM 1572 C CA . PRO A 1 192 ? -25.389 20.440 8.821 1.00 69.19 192 PRO A CA 1
ATOM 1573 C C . PRO A 1 192 ? -24.822 21.719 8.200 1.00 69.19 192 PRO A C 1
ATOM 1575 O O . PRO A 1 192 ? -25.087 22.791 8.732 1.00 69.19 192 PRO A O 1
ATOM 1578 N N . PHE A 1 193 ? -24.101 21.646 7.075 1.00 68.38 193 PHE A N 1
ATOM 1579 C CA . PHE A 1 193 ? -23.587 22.832 6.383 1.00 68.38 193 PHE A CA 1
ATOM 1580 C C . PHE A 1 193 ? -24.712 23.712 5.822 1.00 68.38 193 PHE A C 1
ATOM 1582 O O . PHE A 1 193 ? -24.744 24.905 6.096 1.00 68.38 193 PHE A O 1
ATOM 1589 N N . LEU A 1 194 ? -25.692 23.136 5.122 1.00 73.62 194 LEU A N 1
ATOM 1590 C CA . LEU A 1 194 ? -26.882 23.828 4.614 1.00 73.62 194 LEU A CA 1
ATOM 1591 C C . LEU A 1 194 ? -27.728 24.399 5.751 1.00 73.62 194 LEU A C 1
ATOM 1593 O O . LEU A 1 194 ? -28.291 25.487 5.631 1.00 73.62 194 LEU A O 1
ATOM 1597 N N . TRP A 1 195 ? -27.797 23.688 6.875 1.00 69.69 195 TRP A N 1
ATOM 1598 C CA . TRP A 1 195 ? -28.480 24.180 8.058 1.00 69.69 195 TRP A CA 1
ATOM 1599 C C . TRP A 1 195 ? -27.724 25.326 8.744 1.00 69.69 195 TRP A C 1
ATOM 1601 O O . TRP A 1 195 ? -28.354 26.302 9.141 1.00 69.69 195 TRP A O 1
ATOM 1611 N N . VAL A 1 196 ? -26.390 25.269 8.823 1.00 73.06 196 VAL A N 1
ATOM 1612 C CA . VAL A 1 196 ? -25.543 26.380 9.288 1.00 73.06 196 VAL A CA 1
ATOM 1613 C C . VAL A 1 196 ? -25.634 27.565 8.332 1.00 73.06 196 VAL A C 1
ATOM 1615 O O . VAL A 1 196 ? -25.793 28.680 8.803 1.00 73.06 196 VAL A O 1
ATOM 1618 N N . MET A 1 197 ? -25.630 27.356 7.017 1.00 70.50 197 MET A N 1
ATOM 1619 C CA . MET A 1 197 ? -25.789 28.417 6.020 1.00 70.50 197 MET A CA 1
ATOM 1620 C C . MET A 1 197 ? -27.164 29.081 6.123 1.00 70.50 197 MET A C 1
ATOM 1622 O O . MET A 1 197 ? -27.240 30.302 6.219 1.00 70.50 197 MET A O 1
ATOM 1626 N N . LYS A 1 198 ? -28.252 28.302 6.236 1.00 71.75 198 LYS A N 1
ATOM 1627 C CA . LYS A 1 198 ? -29.589 28.839 6.554 1.00 71.75 198 LYS A CA 1
ATOM 1628 C C . LYS A 1 198 ? -29.598 29.578 7.887 1.00 71.75 198 LYS A C 1
ATOM 1630 O O . LYS A 1 198 ? -30.274 30.594 8.010 1.00 71.75 198 LYS A O 1
ATOM 1635 N N . ARG A 1 199 ? -28.854 29.094 8.882 1.00 63.03 199 ARG A N 1
ATOM 1636 C CA . ARG A 1 199 ? -28.728 29.709 10.205 1.00 63.03 199 ARG A CA 1
ATOM 1637 C C . ARG A 1 199 ? -27.903 30.992 10.208 1.00 63.03 199 ARG A C 1
ATOM 1639 O O . ARG A 1 199 ? -28.242 31.884 10.962 1.00 63.03 199 ARG A O 1
ATOM 1646 N N . VAL A 1 200 ? -26.861 31.113 9.391 1.00 69.88 200 VAL A N 1
ATOM 1647 C CA . VAL A 1 200 ? -26.086 32.351 9.199 1.00 69.88 200 VAL A CA 1
ATOM 1648 C C . VAL A 1 200 ? -26.940 33.365 8.439 1.00 69.88 200 VAL A C 1
ATOM 1650 O O . VAL A 1 200 ? -27.058 34.509 8.867 1.00 69.88 200 VAL A O 1
ATOM 1653 N N . MET A 1 201 ? -27.648 32.909 7.404 1.00 63.41 201 MET A N 1
ATOM 1654 C CA . MET A 1 201 ? -28.580 33.724 6.624 1.00 63.41 201 MET A CA 1
ATOM 1655 C C . MET A 1 201 ? -29.773 34.212 7.463 1.00 63.41 201 MET A C 1
ATOM 1657 O O . MET A 1 201 ? -30.226 35.337 7.291 1.00 63.41 201 MET A O 1
ATOM 1661 N N . THR A 1 202 ? -30.238 33.415 8.432 1.00 60.38 202 THR A N 1
ATOM 1662 C CA . THR A 1 202 ? -31.259 33.831 9.414 1.00 60.38 202 THR A CA 1
ATOM 1663 C C . THR A 1 202 ? -30.681 34.520 10.647 1.00 60.38 202 THR A C 1
ATOM 1665 O O . THR A 1 202 ? -31.401 35.276 11.273 1.00 60.38 202 THR A O 1
ATOM 1668 N N . ALA A 1 203 ? -29.403 34.352 11.000 1.00 58.16 203 ALA A N 1
ATOM 1669 C CA . ALA A 1 203 ? -28.747 35.084 12.091 1.00 58.16 203 ALA A CA 1
ATOM 1670 C C . ALA A 1 203 ? -28.403 36.530 11.707 1.00 58.16 203 ALA A C 1
ATOM 1672 O O . ALA A 1 203 ? -28.314 37.380 12.594 1.00 58.16 203 ALA A O 1
ATOM 1673 N N . CYS A 1 204 ? -28.336 36.838 10.407 1.00 58.16 204 CYS A N 1
ATOM 1674 C CA . CYS A 1 204 ? -28.516 38.205 9.911 1.00 58.16 204 CYS A CA 1
ATOM 1675 C C . CYS A 1 204 ? -29.894 38.805 10.291 1.00 58.16 204 CYS A C 1
ATOM 1677 O O . CYS A 1 204 ? -30.065 40.017 10.197 1.00 58.16 204 CYS A O 1
ATOM 1679 N N . CYS A 1 205 ? -30.840 38.008 10.821 1.00 56.19 205 CYS A N 1
ATOM 1680 C CA . CYS A 1 205 ? -32.087 38.446 11.459 1.00 56.19 205 CYS A CA 1
ATOM 1681 C C . CYS A 1 205 ? -32.347 37.793 12.852 1.00 56.19 205 CYS A C 1
ATOM 1683 O O . CYS A 1 205 ? -32.962 36.743 12.995 1.00 56.19 205 CYS A O 1
ATOM 1685 N N . SER A 1 206 ? -32.005 38.537 13.912 1.00 55.03 206 SER A N 1
ATOM 1686 C CA . SER A 1 206 ? -32.458 38.441 15.323 1.00 55.03 206 SER A CA 1
ATOM 1687 C C . SER A 1 206 ? -31.966 37.307 16.259 1.00 55.03 206 SER A C 1
ATOM 1689 O O . SER A 1 206 ? -31.941 36.113 15.974 1.00 55.03 206 SER A O 1
ATOM 1691 N N . LYS A 1 207 ? -31.645 37.733 17.495 1.00 51.19 207 LYS A N 1
ATOM 1692 C CA . LYS A 1 207 ? -30.866 37.064 18.560 1.00 51.19 207 LYS A CA 1
ATOM 1693 C C . LYS A 1 207 ? -31.601 35.969 19.370 1.00 51.19 207 LYS A C 1
ATOM 1695 O O . LYS A 1 207 ? -31.049 35.468 20.349 1.00 51.19 207 LYS A O 1
ATOM 1700 N N . ARG A 1 208 ? -32.823 35.553 19.008 1.00 53.84 208 ARG A N 1
ATOM 1701 C CA . ARG A 1 208 ? -33.648 34.630 19.836 1.00 53.84 208 ARG A CA 1
ATOM 1702 C C . ARG A 1 208 ? -33.284 33.136 19.729 1.00 53.84 208 ARG A C 1
ATOM 1704 O O . ARG A 1 208 ? -33.642 32.361 20.612 1.00 53.84 208 ARG A O 1
ATOM 1711 N N . VAL A 1 209 ? -32.521 32.715 18.717 1.00 54.12 209 VAL A N 1
ATOM 1712 C CA . VAL A 1 209 ? -32.228 31.285 18.445 1.00 54.12 209 VAL A CA 1
ATOM 1713 C C . VAL A 1 209 ? -31.091 30.709 19.314 1.00 54.12 209 VAL A C 1
ATOM 1715 O O . VAL A 1 209 ? -30.994 29.494 19.498 1.00 54.12 209 VAL A O 1
ATOM 1718 N N . LEU A 1 210 ? -30.245 31.556 19.912 1.00 53.03 210 LEU A N 1
ATOM 1719 C CA . LEU A 1 210 ? -29.082 31.128 20.708 1.00 53.03 210 LEU A CA 1
ATOM 1720 C C . LEU A 1 210 ? -29.478 30.339 21.973 1.00 53.03 210 LEU A C 1
ATOM 1722 O O . LEU A 1 210 ? -28.787 29.398 22.367 1.00 53.03 210 LEU A O 1
ATOM 1726 N N . LEU A 1 211 ? -30.616 30.685 22.582 1.00 55.44 211 LEU A N 1
ATOM 1727 C CA . LEU A 1 211 ? -31.097 30.073 23.826 1.00 55.44 211 LEU A CA 1
ATOM 1728 C C . LEU A 1 211 ? -31.715 28.685 23.618 1.00 55.44 211 LEU A C 1
ATOM 1730 O O . LEU A 1 211 ? -31.507 27.798 24.447 1.00 55.44 211 LEU A O 1
ATOM 1734 N N . LEU A 1 212 ? -32.386 28.449 22.487 1.00 55.03 212 LEU A N 1
ATOM 1735 C CA . LEU A 1 212 ? -32.909 27.120 22.139 1.00 55.03 212 LEU A CA 1
ATOM 1736 C C . LEU A 1 212 ? -31.777 26.112 21.878 1.00 55.03 212 LEU A C 1
ATOM 1738 O O . LEU A 1 212 ? -31.940 24.910 22.085 1.00 55.03 212 LEU A O 1
ATOM 1742 N N . PHE A 1 213 ? -30.592 26.600 21.504 1.00 46.16 213 PHE A N 1
ATOM 1743 C CA . PHE A 1 213 ? -29.469 25.760 21.107 1.00 46.16 213 PHE A CA 1
ATOM 1744 C C . PHE A 1 213 ? -28.729 25.065 22.254 1.00 46.16 213 PHE A C 1
ATOM 1746 O O . PHE A 1 213 ? -28.205 23.965 22.077 1.00 46.16 213 PHE A O 1
ATOM 1753 N N . LYS A 1 214 ? -28.748 25.645 23.459 1.00 50.41 214 LYS A N 1
ATOM 1754 C CA . LYS A 1 214 ? -28.200 24.980 24.652 1.00 50.41 214 LYS A CA 1
ATOM 1755 C C . LYS A 1 214 ? -28.989 23.723 25.050 1.00 50.41 214 LYS A C 1
ATOM 1757 O O . LYS A 1 214 ? -28.424 22.871 25.725 1.00 50.41 214 LYS A O 1
ATOM 1762 N N . LYS A 1 215 ? -30.248 23.575 24.607 1.00 49.47 215 LYS A N 1
ATOM 1763 C CA . LYS A 1 215 ? -31.075 22.378 24.859 1.00 49.47 215 LYS A CA 1
ATOM 1764 C C . LYS A 1 215 ? -30.772 21.204 23.917 1.00 49.47 215 LYS A C 1
ATOM 1766 O O . LYS A 1 215 ? -30.957 20.064 24.326 1.00 49.47 215 LYS A O 1
ATOM 1771 N N . PHE A 1 216 ? -30.306 21.460 22.689 1.00 49.22 216 PHE A N 1
ATOM 1772 C CA . PHE A 1 216 ? -30.140 20.420 21.657 1.00 49.22 216 PHE A CA 1
ATOM 1773 C C . PHE A 1 216 ? -28.704 19.921 21.461 1.00 49.22 216 PHE A C 1
ATOM 1775 O O . PHE A 1 216 ? -28.512 18.832 20.922 1.00 49.22 216 PHE A O 1
ATOM 1782 N N . LEU A 1 217 ? -27.696 20.635 21.978 1.00 47.84 217 LEU A N 1
ATOM 1783 C CA . LEU A 1 217 ? -26.389 20.045 22.285 1.00 47.84 217 LEU A CA 1
ATOM 1784 C C . LEU A 1 217 ? -26.555 19.093 23.477 1.00 47.84 217 LEU A C 1
ATOM 1786 O O . LEU A 1 217 ? -26.135 19.379 24.599 1.00 47.84 217 LEU A O 1
ATOM 1790 N N . LYS A 1 218 ? -27.206 17.954 23.231 1.00 44.44 218 LYS A N 1
ATOM 1791 C CA . LYS A 1 218 ? -27.271 16.823 24.150 1.00 44.44 218 LYS A CA 1
ATOM 1792 C C . LYS A 1 218 ? -25.838 16.325 24.332 1.00 44.44 218 LYS A C 1
ATOM 1794 O O . LYS A 1 218 ? -25.376 15.453 23.602 1.00 44.44 218 LYS A O 1
ATOM 1799 N N . LYS A 1 219 ? -25.097 16.904 25.285 1.00 49.50 219 LYS A N 1
ATOM 1800 C CA . LYS A 1 219 ? -23.872 16.278 25.792 1.00 49.50 219 LYS A CA 1
ATOM 1801 C C . LYS A 1 219 ? -24.272 14.861 26.185 1.00 49.50 219 LYS A C 1
ATOM 1803 O O . LYS A 1 219 ? -25.222 14.696 26.954 1.00 49.50 219 LYS A O 1
ATOM 1808 N N . ARG A 1 220 ? -23.590 13.851 25.624 1.00 49.91 220 ARG A N 1
ATOM 1809 C CA . ARG A 1 220 ? -23.787 12.460 26.048 1.00 49.91 220 ARG A CA 1
ATOM 1810 C C . ARG A 1 220 ? -23.735 12.444 27.582 1.00 49.91 220 ARG A C 1
ATOM 1812 O O . ARG A 1 220 ? -22.828 13.079 28.136 1.00 49.91 220 ARG A O 1
ATOM 1819 N N . PRO A 1 221 ? -24.691 11.800 28.272 1.00 51.56 221 PRO A N 1
ATOM 1820 C CA . PRO A 1 221 ? -24.618 11.696 29.719 1.00 51.56 221 PRO A CA 1
ATOM 1821 C C . PRO A 1 221 ? -23.278 11.041 30.058 1.00 51.56 221 PRO A C 1
ATOM 1823 O O . PRO A 1 221 ? -23.006 9.915 29.642 1.00 51.56 221 PRO A O 1
ATOM 1826 N N . LYS A 1 222 ? -22.395 11.773 30.748 1.00 57.66 222 LYS A N 1
ATOM 1827 C CA . LYS A 1 222 ? -21.198 11.161 31.328 1.00 57.66 222 LYS A CA 1
ATOM 1828 C C . LYS A 1 222 ? -21.704 10.127 32.328 1.00 57.66 222 LYS A C 1
ATOM 1830 O O . LYS A 1 222 ? -22.580 10.454 33.131 1.00 57.66 222 LYS A O 1
ATOM 1835 N N . SER A 1 223 ? -21.200 8.895 32.252 1.00 60.78 223 SER A N 1
ATOM 1836 C CA . SER A 1 223 ? -21.563 7.870 33.229 1.00 60.78 223 SER A CA 1
ATOM 1837 C C . SER A 1 223 ? -21.328 8.428 34.630 1.00 60.78 223 SER A C 1
ATOM 1839 O O . SER A 1 223 ? -20.300 9.054 34.910 1.00 60.78 223 SER A O 1
ATOM 1841 N N . THR A 1 224 ? -22.324 8.285 35.499 1.00 71.50 224 THR A N 1
ATOM 1842 C CA . THR A 1 224 ? -22.200 8.775 36.868 1.00 71.50 224 THR A CA 1
ATOM 1843 C C . THR A 1 224 ? -21.087 7.990 37.563 1.00 71.50 224 THR A C 1
ATOM 1845 O O . THR A 1 224 ? -20.872 6.805 37.289 1.00 71.50 224 THR A O 1
ATOM 1848 N N . TRP A 1 225 ? -20.362 8.632 38.483 1.00 66.81 225 TRP A N 1
ATOM 1849 C CA . TRP A 1 225 ? -19.269 7.991 39.231 1.00 66.81 225 TRP A CA 1
ATOM 1850 C C . TRP A 1 225 ? -19.712 6.691 39.927 1.00 66.81 225 TRP A C 1
ATOM 1852 O O . TRP A 1 225 ? -18.891 5.810 40.176 1.00 66.81 225 TRP A O 1
ATOM 1862 N N . LYS A 1 226 ? -21.014 6.565 40.226 1.00 64.44 226 LYS A N 1
ATOM 1863 C CA . LYS A 1 226 ? -21.631 5.405 40.873 1.00 64.44 226 LYS A CA 1
ATOM 1864 C C . LYS A 1 226 ? -21.723 4.210 39.918 1.00 64.44 226 LYS A C 1
ATOM 1866 O O . LYS A 1 226 ? -21.292 3.127 40.290 1.00 64.44 226 LYS A O 1
ATOM 1871 N N . VAL A 1 227 ? -22.155 4.427 38.671 1.00 70.44 227 VAL A N 1
ATOM 1872 C CA . VAL A 1 227 ? -22.186 3.394 37.614 1.00 70.44 227 VAL A CA 1
ATOM 1873 C C . VAL A 1 227 ? -20.771 2.928 37.265 1.00 70.44 227 VAL A C 1
ATOM 1875 O O . VAL A 1 227 ? -20.511 1.733 37.185 1.00 70.44 227 VAL A O 1
ATOM 1878 N N . ARG A 1 228 ? -19.813 3.858 37.150 1.00 71.31 228 ARG A N 1
ATOM 1879 C CA . ARG A 1 228 ? -18.408 3.506 36.886 1.00 71.31 228 ARG A CA 1
ATOM 1880 C C . ARG A 1 228 ? -17.794 2.663 38.014 1.00 71.31 228 ARG A C 1
ATOM 1882 O O . ARG A 1 228 ? -17.004 1.770 37.729 1.00 71.31 228 ARG A O 1
ATOM 1889 N N . ARG A 1 229 ? -18.162 2.923 39.277 1.00 69.44 229 ARG A N 1
ATOM 1890 C CA . ARG A 1 229 ? -17.703 2.135 40.436 1.00 69.44 229 ARG A CA 1
ATOM 1891 C C . ARG A 1 229 ? -18.301 0.729 40.490 1.00 69.44 229 ARG A C 1
ATOM 1893 O O . ARG A 1 229 ? -17.579 -0.190 40.855 1.00 69.44 229 ARG A O 1
ATOM 1900 N N . ILE A 1 230 ? -19.587 0.568 40.172 1.00 71.81 230 ILE A N 1
ATOM 1901 C CA . ILE A 1 230 ? -20.260 -0.744 40.176 1.00 71.81 230 ILE A CA 1
ATOM 1902 C C . ILE A 1 230 ? -19.621 -1.658 39.122 1.00 71.81 230 ILE A C 1
ATOM 1904 O O . ILE A 1 230 ? -19.138 -2.731 39.475 1.00 71.81 230 ILE A O 1
ATOM 1908 N N . ASN A 1 231 ? -19.459 -1.166 37.890 1.00 80.06 231 ASN A N 1
ATOM 1909 C CA . ASN A 1 231 ? -18.812 -1.920 36.809 1.00 80.06 231 ASN A CA 1
ATOM 1910 C C . ASN A 1 231 ? -17.359 -2.306 37.142 1.00 80.06 231 ASN A C 1
ATOM 1912 O O . ASN A 1 231 ? -16.876 -3.352 36.722 1.00 80.06 231 ASN A O 1
ATOM 1916 N N . GLU A 1 232 ? -16.642 -1.471 37.900 1.00 86.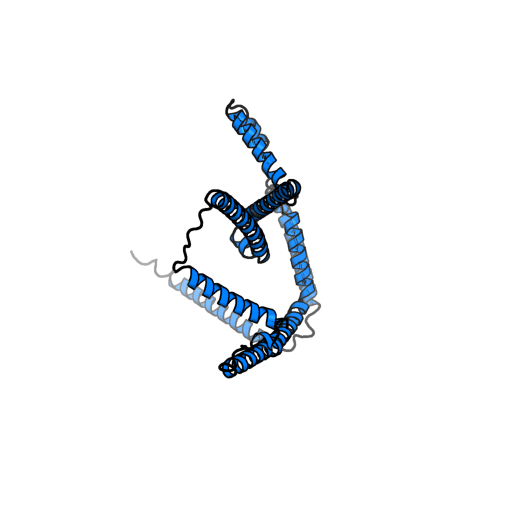62 232 GLU A N 1
ATOM 1917 C CA . GLU A 1 232 ? -15.266 -1.761 38.314 1.00 86.62 232 GLU A CA 1
ATOM 1918 C C . GLU A 1 232 ? -15.198 -2.861 39.387 1.00 86.62 232 GLU A C 1
ATOM 1920 O O . GLU A 1 232 ? -14.277 -3.676 39.358 1.00 86.62 232 GLU A O 1
ATOM 1925 N N . LYS A 1 233 ? -16.168 -2.921 40.313 1.00 85.88 233 LYS A N 1
ATOM 1926 C CA . LYS A 1 233 ? -16.268 -4.021 41.287 1.00 85.88 233 LYS A CA 1
ATOM 1927 C C . LYS A 1 233 ? -16.569 -5.346 40.590 1.00 85.88 233 LYS A C 1
ATOM 1929 O O . LYS A 1 233 ? -15.852 -6.313 40.810 1.00 85.88 233 LYS A O 1
ATOM 1934 N N . GLU A 1 234 ? -17.561 -5.363 39.703 1.00 89.69 234 GLU A N 1
ATOM 1935 C CA . GLU A 1 234 ? -17.915 -6.551 38.913 1.00 89.69 234 GLU A CA 1
ATOM 1936 C C . GLU A 1 234 ? -16.733 -7.032 38.062 1.00 89.69 234 GLU A C 1
ATOM 1938 O O . GLU A 1 234 ? -16.400 -8.216 38.056 1.00 89.69 234 GLU A O 1
ATOM 1943 N N . ARG A 1 235 ? -16.019 -6.105 37.410 1.00 88.44 235 ARG A N 1
ATOM 1944 C CA . ARG A 1 235 ? -14.806 -6.419 36.649 1.00 88.44 235 ARG A CA 1
ATOM 1945 C C . ARG A 1 235 ? -13.720 -7.052 37.525 1.00 88.44 235 ARG A C 1
ATOM 1947 O O . ARG A 1 235 ? -13.062 -7.987 37.076 1.00 88.44 235 ARG A O 1
ATOM 1954 N N . ARG A 1 236 ? -13.518 -6.562 38.754 1.00 92.94 236 ARG A N 1
ATOM 1955 C CA . ARG A 1 236 ? -12.526 -7.118 39.693 1.00 92.94 236 ARG A CA 1
ATOM 1956 C C . ARG A 1 236 ? -12.872 -8.534 40.124 1.00 92.94 236 ARG A C 1
ATOM 1958 O O . ARG A 1 236 ? -11.965 -9.359 40.167 1.00 92.94 236 ARG A O 1
ATOM 1965 N N . GLU A 1 237 ? -14.144 -8.827 40.372 1.00 93.69 237 GLU A N 1
ATOM 1966 C CA . GLU A 1 237 ? -14.574 -10.190 40.706 1.00 93.69 237 GLU A CA 1
ATOM 1967 C C . GLU A 1 237 ? -14.350 -11.158 39.542 1.00 93.69 237 GLU A C 1
ATOM 1969 O O . GLU A 1 237 ? -13.780 -12.233 39.727 1.00 93.69 237 GLU A O 1
ATOM 1974 N N . VAL A 1 238 ? -14.680 -10.749 38.312 1.00 94.31 238 VAL A N 1
ATOM 1975 C CA . VAL A 1 238 ? -14.394 -11.566 37.121 1.00 94.31 238 VAL A CA 1
ATOM 1976 C C . VAL A 1 238 ? -12.891 -11.807 36.969 1.00 94.31 238 VAL A C 1
ATOM 1978 O O . VAL A 1 238 ? -12.475 -12.941 36.743 1.00 94.31 238 VAL A O 1
ATOM 1981 N N . ILE A 1 239 ? -12.057 -10.775 37.140 1.00 93.62 239 ILE A N 1
ATOM 1982 C CA . ILE A 1 239 ? -10.594 -10.919 37.086 1.00 93.62 239 ILE A CA 1
ATOM 1983 C C . ILE A 1 239 ? -10.104 -11.876 38.177 1.00 93.62 239 ILE A C 1
ATOM 1985 O O . ILE A 1 239 ? -9.305 -12.762 37.887 1.00 93.62 239 ILE A O 1
ATOM 1989 N N . ARG A 1 240 ? -10.608 -11.749 39.410 1.00 96.06 240 ARG A N 1
ATOM 1990 C CA . ARG A 1 240 ? -10.270 -12.646 40.520 1.00 96.06 240 ARG A CA 1
ATOM 1991 C C . ARG A 1 240 ? -10.606 -14.097 40.175 1.00 96.06 240 ARG A C 1
ATOM 1993 O O . ARG A 1 240 ? -9.750 -14.963 40.330 1.00 96.06 240 ARG A O 1
ATOM 2000 N N . HIS A 1 241 ? -11.803 -14.361 39.653 1.00 96.56 241 HIS A N 1
ATOM 2001 C CA . HIS A 1 241 ? -12.216 -15.702 39.226 1.00 96.56 241 HIS A CA 1
ATOM 2002 C C . HIS A 1 241 ? -11.342 -16.249 38.088 1.00 96.56 241 HIS A C 1
ATOM 2004 O O . HIS A 1 241 ? -10.987 -17.427 38.097 1.00 96.56 241 HIS A O 1
ATOM 2010 N N . LEU A 1 242 ? -10.955 -15.408 37.125 1.00 95.88 242 LEU A N 1
ATOM 2011 C CA . LEU A 1 242 ? -10.064 -15.804 36.033 1.00 95.88 242 LEU A CA 1
ATOM 2012 C C . LEU A 1 242 ? -8.653 -16.135 36.529 1.00 95.88 242 LEU A C 1
ATOM 2014 O O . LEU A 1 242 ? -8.092 -17.139 36.094 1.00 95.88 242 LEU A O 1
ATOM 2018 N N . ILE A 1 243 ? -8.102 -15.337 37.449 1.00 95.75 243 ILE A N 1
ATOM 2019 C CA . ILE A 1 243 ? -6.789 -15.585 38.060 1.00 95.75 243 ILE A CA 1
ATOM 2020 C C . ILE A 1 243 ? -6.817 -16.902 38.828 1.00 95.75 243 ILE A C 1
ATOM 2022 O O . ILE A 1 243 ? -5.976 -17.760 38.583 1.00 95.75 243 ILE A O 1
ATOM 2026 N N . LEU A 1 244 ? -7.810 -17.099 39.699 1.00 96.06 244 LEU A N 1
ATOM 2027 C CA . LEU A 1 244 ? -7.943 -18.334 40.475 1.00 96.06 244 LEU A CA 1
ATOM 2028 C C . LEU A 1 244 ? -8.076 -19.559 39.563 1.00 96.06 244 LEU A C 1
ATOM 2030 O O . LEU A 1 244 ? -7.388 -20.554 39.771 1.00 96.06 244 LEU A O 1
ATOM 2034 N N . ARG A 1 245 ? -8.893 -19.471 38.505 1.00 94.44 245 ARG A N 1
ATOM 2035 C CA . ARG A 1 245 ? -9.027 -20.540 37.505 1.00 94.44 245 ARG A CA 1
ATOM 2036 C C . ARG A 1 245 ? -7.715 -20.811 36.765 1.00 94.44 245 ARG A C 1
ATOM 2038 O O . ARG A 1 245 ? -7.408 -21.967 36.489 1.00 94.44 245 ARG A O 1
ATOM 2045 N N . ASN A 1 246 ? -6.963 -19.771 36.408 1.00 93.88 246 ASN A N 1
ATOM 2046 C CA . ASN A 1 246 ? -5.695 -19.914 35.695 1.00 93.88 246 ASN A CA 1
ATOM 2047 C C . ASN A 1 246 ? -4.619 -20.547 36.589 1.00 93.88 246 ASN A C 1
ATOM 2049 O O . ASN A 1 246 ? -3.982 -21.507 36.165 1.00 93.88 246 ASN A O 1
ATOM 2053 N N . LEU A 1 247 ? -4.494 -20.083 37.837 1.00 93.75 247 LEU A N 1
ATOM 2054 C CA . LEU A 1 247 ? -3.595 -20.665 38.834 1.00 93.75 247 LEU A CA 1
ATOM 2055 C C . LEU A 1 247 ? -3.939 -22.133 39.097 1.00 93.75 247 LEU A C 1
ATOM 2057 O O . LEU A 1 247 ? -3.056 -22.976 39.011 1.00 93.75 247 LEU A O 1
ATOM 2061 N N . ALA A 1 248 ? -5.221 -22.460 39.296 1.00 92.25 248 ALA A N 1
ATOM 2062 C CA . ALA A 1 248 ? -5.667 -23.844 39.460 1.00 92.25 248 ALA A CA 1
ATOM 2063 C C . ALA A 1 248 ? -5.323 -24.716 38.239 1.00 92.25 248 ALA A C 1
ATOM 2065 O O . ALA A 1 248 ? -4.856 -25.843 38.390 1.00 92.25 248 ALA A O 1
ATOM 2066 N N . LYS A 1 249 ? -5.496 -24.188 37.018 1.00 91.88 249 LYS A N 1
ATOM 2067 C CA . LYS A 1 249 ? -5.111 -24.884 35.781 1.00 91.88 249 LYS A CA 1
ATOM 2068 C C . LYS A 1 249 ? -3.596 -25.113 35.699 1.00 91.88 249 LYS A C 1
ATOM 2070 O O . LYS A 1 249 ? -3.182 -26.184 35.268 1.00 91.88 249 LYS A O 1
ATOM 2075 N N . LYS A 1 250 ? -2.786 -24.131 36.107 1.00 90.00 250 LYS A N 1
ATOM 2076 C CA . LYS A 1 250 ? -1.320 -24.229 36.133 1.00 90.00 250 LYS A CA 1
ATOM 2077 C C . LYS A 1 250 ? -0.843 -25.257 37.162 1.00 90.00 250 LYS A C 1
ATOM 2079 O O . LYS A 1 250 ? 0.007 -26.073 36.840 1.00 90.00 250 LYS A O 1
ATOM 2084 N N . SER A 1 251 ? -1.435 -25.273 38.356 1.00 83.75 251 SER A N 1
ATOM 2085 C CA . SER A 1 251 ? -1.131 -26.266 39.396 1.00 83.75 251 SER A CA 1
ATOM 2086 C C . SER A 1 251 ? -1.504 -27.698 38.993 1.00 83.75 251 SER A C 1
ATOM 2088 O O . SER A 1 251 ? -0.869 -28.637 39.455 1.00 83.75 251 SER A O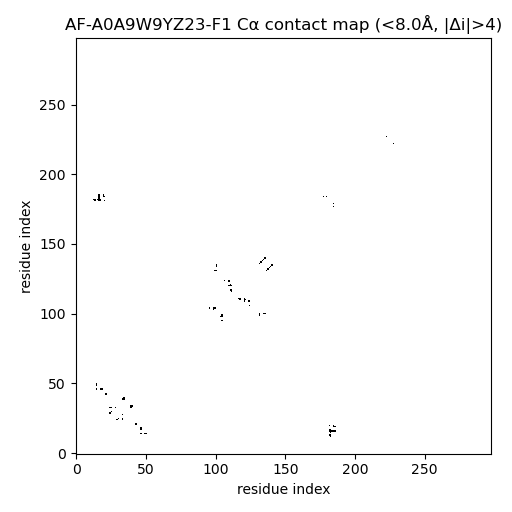 1
ATOM 2090 N N . TYR A 1 252 ? -2.516 -27.876 38.137 1.00 79.44 252 TYR A N 1
ATOM 2091 C CA . TYR A 1 252 ? -2.958 -29.196 37.668 1.00 79.44 252 TYR A CA 1
ATOM 2092 C C . TYR A 1 252 ? -2.090 -29.778 36.534 1.00 79.44 252 TYR A C 1
ATOM 2094 O O . TYR A 1 252 ? -2.031 -30.993 36.374 1.00 79.44 252 TYR A O 1
ATOM 2102 N N . HIS A 1 253 ? -1.385 -28.939 35.766 1.00 69.88 253 HIS A N 1
ATOM 2103 C CA . HIS A 1 253 ? -0.430 -29.366 34.734 1.00 69.88 253 HIS A CA 1
ATOM 2104 C C . HIS A 1 253 ? 0.982 -28.810 35.024 1.00 69.88 253 HIS A C 1
ATOM 2106 O O . HIS A 1 253 ? 1.396 -27.861 34.360 1.00 69.88 253 HIS A O 1
ATOM 2112 N N . PRO A 1 254 ? 1.744 -29.389 35.974 1.00 60.16 254 PRO A N 1
ATOM 2113 C CA . PRO A 1 254 ? 3.095 -28.933 36.343 1.00 60.16 254 PRO A CA 1
ATOM 2114 C C . PRO A 1 254 ? 4.220 -29.342 35.357 1.00 60.16 254 PRO A C 1
ATOM 2116 O O . PRO A 1 254 ? 5.391 -29.294 35.708 1.00 60.16 254 PRO A O 1
ATOM 2119 N N . GLU A 1 255 ? 3.856 -29.635 34.103 1.00 54.75 255 GLU A N 1
ATOM 2120 C CA . GLU A 1 255 ? 4.704 -29.916 32.928 1.00 54.75 255 GLU A CA 1
ATOM 2121 C C . GLU A 1 255 ? 5.263 -31.338 32.732 1.00 54.75 255 GLU A C 1
ATOM 2123 O O . GLU A 1 255 ? 5.990 -31.890 33.547 1.00 54.75 255 GLU A O 1
ATOM 2128 N N . THR A 1 256 ? 5.052 -31.857 31.521 1.00 48.12 256 THR A N 1
ATOM 2129 C CA . THR A 1 256 ? 5.897 -32.844 30.825 1.00 48.12 256 THR A CA 1
ATOM 2130 C C . THR A 1 256 ? 7.161 -32.187 30.225 1.00 48.12 256 THR A C 1
ATOM 2132 O O . THR A 1 256 ? 7.525 -32.472 29.088 1.00 48.12 256 THR A O 1
ATOM 2135 N N . GLY A 1 257 ? 7.811 -31.265 30.947 1.00 51.75 257 GLY A N 1
ATOM 2136 C CA . GLY A 1 257 ? 8.949 -30.487 30.421 1.00 51.75 257 GLY A CA 1
ATOM 2137 C C . GLY A 1 257 ? 9.900 -29.842 31.442 1.00 51.75 257 GLY A C 1
ATOM 2138 O O . GLY A 1 257 ? 10.994 -29.431 31.059 1.00 51.75 257 GLY A O 1
ATOM 2139 N N . THR A 1 258 ? 9.563 -29.800 32.736 1.00 47.00 258 THR A N 1
ATOM 2140 C CA . THR A 1 258 ? 10.365 -29.105 33.768 1.00 47.00 258 THR A CA 1
ATOM 2141 C C . THR A 1 258 ? 11.401 -30.001 34.463 1.00 47.00 258 THR A C 1
ATOM 2143 O O . THR A 1 258 ? 11.569 -29.913 35.673 1.00 47.00 258 THR A O 1
ATOM 2146 N N . GLU A 1 259 ? 12.117 -30.866 33.742 1.00 41.31 259 GLU A N 1
ATOM 2147 C CA . GLU A 1 259 ? 13.282 -31.575 34.322 1.00 41.31 259 GLU A CA 1
ATOM 2148 C C . GLU A 1 259 ? 14.640 -30.991 33.900 1.00 41.31 259 GLU A C 1
ATOM 2150 O O . GLU A 1 259 ? 15.656 -31.363 34.474 1.00 41.31 259 GLU A O 1
ATOM 2155 N N . LEU A 1 260 ? 14.695 -30.022 32.973 1.00 45.22 260 LEU A N 1
ATOM 2156 C CA . LEU A 1 260 ? 15.975 -29.432 32.531 1.00 45.22 260 LEU A CA 1
ATOM 2157 C C . LEU A 1 260 ? 16.252 -28.008 33.042 1.00 45.22 260 LEU A C 1
ATOM 2159 O O . LEU A 1 260 ? 17.402 -27.584 33.030 1.00 45.22 260 LEU A O 1
ATOM 2163 N N . ASN A 1 261 ? 15.247 -27.286 33.549 1.00 42.66 261 ASN A N 1
ATOM 2164 C CA . ASN A 1 261 ? 15.409 -25.881 33.964 1.00 42.66 261 ASN A CA 1
ATOM 2165 C C . ASN A 1 261 ? 15.435 -25.669 35.490 1.00 42.66 261 ASN A C 1
ATOM 2167 O O . ASN A 1 261 ? 15.683 -24.553 35.946 1.00 42.66 261 ASN A O 1
ATOM 2171 N N . ALA A 1 262 ? 15.208 -26.719 36.287 1.00 43.47 262 ALA A N 1
ATOM 2172 C CA . ALA A 1 262 ? 15.225 -26.626 37.751 1.00 43.47 262 ALA A CA 1
ATOM 2173 C C . ALA A 1 262 ? 16.629 -26.329 38.315 1.00 43.47 262 ALA A C 1
ATOM 2175 O O . ALA A 1 262 ? 16.752 -25.769 39.397 1.00 43.47 262 ALA A O 1
ATOM 2176 N N . SER A 1 263 ? 17.687 -26.625 37.558 1.00 42.41 263 SER A N 1
ATOM 2177 C CA . SER A 1 263 ? 19.073 -26.368 37.966 1.00 42.41 263 SER A CA 1
ATOM 2178 C C . SER A 1 263 ? 19.515 -24.910 37.783 1.00 42.41 263 SER A C 1
ATOM 2180 O O . SER A 1 263 ? 20.567 -24.540 38.291 1.00 42.41 263 SER A O 1
ATOM 2182 N N . GLN A 1 264 ? 18.751 -24.093 37.043 1.00 41.25 264 GLN A N 1
ATOM 2183 C CA . GLN A 1 264 ? 19.137 -22.721 36.682 1.00 41.25 264 GLN A CA 1
ATOM 2184 C C . GLN A 1 264 ? 18.341 -21.652 37.454 1.00 41.25 264 GLN A C 1
ATOM 2186 O O . GLN A 1 264 ? 18.832 -20.551 37.658 1.00 41.25 264 GLN A O 1
ATOM 2191 N N . GLY A 1 265 ? 17.113 -21.961 37.893 1.00 41.00 265 GLY A N 1
ATOM 2192 C CA . GLY A 1 265 ? 16.253 -21.004 38.606 1.00 41.00 265 GLY A CA 1
ATOM 2193 C C . GLY A 1 265 ? 16.564 -20.847 40.099 1.00 41.00 265 GLY A C 1
ATOM 2194 O O . GLY A 1 265 ? 16.267 -19.802 40.674 1.00 41.00 265 GLY A O 1
ATOM 2195 N N . GLU A 1 266 ? 17.182 -21.854 40.721 1.00 45.59 266 GLU A N 1
ATOM 2196 C CA . GLU A 1 266 ? 17.506 -21.822 42.155 1.00 45.59 266 GLU A CA 1
ATOM 2197 C C . GLU A 1 266 ? 18.702 -20.895 42.453 1.00 45.59 266 GLU A C 1
ATOM 2199 O O . GLU A 1 266 ? 18.730 -20.235 43.489 1.00 45.59 266 GLU A O 1
ATOM 2204 N N . SER A 1 267 ? 19.648 -20.749 41.513 1.00 45.88 267 SER A N 1
ATOM 2205 C CA . SER A 1 267 ? 20.801 -19.847 41.676 1.00 45.88 267 SER A CA 1
ATOM 2206 C C . SER A 1 267 ? 20.434 -18.364 41.583 1.00 45.88 267 SER A C 1
ATOM 2208 O O . SER A 1 267 ? 21.068 -17.523 42.222 1.00 45.88 267 SER A O 1
ATOM 2210 N N . ASP A 1 268 ? 19.400 -18.029 40.808 1.00 47.50 268 ASP A N 1
ATOM 2211 C CA . ASP A 1 268 ? 19.025 -16.635 40.557 1.00 47.50 268 ASP A CA 1
ATOM 2212 C C . ASP A 1 268 ? 18.212 -16.047 41.723 1.00 47.50 268 ASP A C 1
ATOM 2214 O O . ASP A 1 268 ? 18.354 -14.867 42.056 1.00 47.50 268 ASP A O 1
ATOM 2218 N N . HIS A 1 269 ? 17.427 -16.876 42.421 1.00 48.19 269 HIS A N 1
ATOM 2219 C CA . HIS A 1 269 ? 16.659 -16.428 43.583 1.00 48.19 269 HIS A CA 1
ATOM 2220 C C . HIS A 1 269 ? 17.504 -16.242 44.851 1.00 48.19 269 HIS A C 1
ATOM 2222 O O . HIS A 1 269 ? 17.218 -15.316 45.620 1.00 48.19 269 HIS A O 1
ATOM 2228 N N . GLU A 1 270 ? 18.568 -17.030 45.056 1.00 51.53 270 GLU A N 1
ATOM 2229 C CA . GLU A 1 270 ? 19.504 -16.813 46.171 1.00 51.53 270 GLU A CA 1
ATOM 2230 C C . GLU A 1 270 ? 20.337 -15.534 45.982 1.00 51.53 270 GLU A C 1
ATOM 2232 O O . GLU A 1 270 ? 20.585 -14.801 46.946 1.00 51.53 270 GLU A O 1
ATOM 2237 N N . HIS A 1 271 ? 20.706 -15.181 44.745 1.00 48.94 271 HIS A N 1
ATOM 2238 C CA . HIS A 1 271 ? 21.418 -13.929 44.479 1.00 48.94 271 HIS A CA 1
ATOM 2239 C C . HIS A 1 271 ? 20.534 -12.684 44.643 1.00 48.94 271 HIS A C 1
ATOM 2241 O O . HIS A 1 271 ? 20.993 -11.675 45.180 1.00 48.94 271 HIS A O 1
ATOM 2247 N N . GLU A 1 272 ? 19.257 -12.737 44.263 1.00 50.34 272 GLU A N 1
ATOM 2248 C CA . GLU A 1 272 ? 18.371 -11.574 44.393 1.00 50.34 272 GLU A CA 1
ATOM 2249 C C . GLU A 1 272 ? 17.930 -11.331 45.849 1.00 50.34 272 GLU A C 1
ATOM 2251 O O . GLU A 1 272 ? 17.871 -10.183 46.299 1.00 50.34 272 GLU A O 1
ATOM 2256 N N . THR A 1 273 ? 17.711 -12.392 46.637 1.00 54.06 273 THR A N 1
ATOM 2257 C CA . THR A 1 273 ? 17.402 -12.248 48.072 1.00 54.06 273 THR A CA 1
ATOM 2258 C C . THR A 1 273 ? 18.607 -11.777 48.883 1.00 54.06 273 THR A C 1
ATOM 2260 O O . THR A 1 273 ? 18.458 -10.872 49.707 1.00 54.06 273 THR A O 1
ATOM 2263 N N . THR A 1 274 ? 19.814 -12.294 48.632 1.00 53.44 274 THR A N 1
ATOM 2264 C CA . THR A 1 274 ? 21.025 -11.844 49.349 1.00 53.44 274 THR A CA 1
ATOM 2265 C C . THR A 1 274 ? 21.369 -10.376 49.071 1.00 53.44 274 THR A C 1
ATOM 2267 O O . THR A 1 274 ? 21.719 -9.645 50.002 1.00 53.44 274 THR A O 1
ATOM 2270 N N . VAL A 1 275 ? 21.181 -9.893 47.837 1.00 56.38 275 VAL A N 1
ATOM 2271 C CA . VAL A 1 275 ? 21.374 -8.473 47.483 1.00 56.38 275 VAL A CA 1
ATOM 2272 C C . VAL A 1 275 ? 20.311 -7.576 48.131 1.00 56.38 275 VAL A C 1
ATOM 2274 O O . VAL A 1 275 ? 20.625 -6.470 48.584 1.00 56.38 275 VAL A O 1
ATOM 2277 N N . PHE A 1 276 ? 19.066 -8.049 48.254 1.00 50.38 276 PHE A N 1
ATOM 2278 C CA . PHE A 1 276 ? 17.993 -7.290 48.903 1.00 50.38 276 PHE A CA 1
ATOM 2279 C C . PHE A 1 276 ? 18.220 -7.135 50.417 1.00 50.38 276 PHE A C 1
ATOM 2281 O O . PHE A 1 276 ? 18.015 -6.044 50.960 1.00 50.38 276 PHE A O 1
ATOM 2288 N N . PHE A 1 277 ? 18.713 -8.180 51.095 1.00 50.28 277 PHE A N 1
ATOM 2289 C CA . PHE A 1 277 ? 19.058 -8.129 52.524 1.00 50.28 277 PHE A CA 1
ATOM 2290 C C . PHE A 1 277 ? 20.328 -7.306 52.810 1.00 50.28 277 PHE A C 1
ATOM 2292 O O . PHE A 1 277 ? 20.375 -6.588 53.811 1.00 50.28 277 PHE A O 1
ATOM 2299 N N . ALA A 1 278 ? 21.325 -7.318 51.918 1.00 54.78 278 ALA A N 1
ATOM 2300 C CA . ALA A 1 278 ? 22.527 -6.491 52.066 1.00 54.78 278 ALA A CA 1
ATOM 2301 C C . ALA A 1 278 ? 22.222 -4.981 51.966 1.00 54.78 278 ALA A C 1
ATOM 2303 O O . ALA A 1 278 ? 22.724 -4.186 52.765 1.00 54.78 278 ALA A O 1
ATOM 2304 N N . ASN A 1 279 ? 21.344 -4.578 51.039 1.00 52.62 279 ASN A N 1
ATOM 2305 C CA . ASN A 1 279 ? 20.966 -3.170 50.865 1.00 52.62 279 ASN A CA 1
ATOM 2306 C C . ASN A 1 279 ? 20.071 -2.631 51.990 1.00 52.62 279 ASN A C 1
ATOM 2308 O O . ASN A 1 279 ? 20.168 -1.456 52.349 1.00 52.62 279 ASN A O 1
ATOM 2312 N N . SER A 1 280 ? 19.221 -3.474 52.576 1.00 54.78 280 SER A N 1
ATOM 2313 C CA . SER A 1 280 ? 18.362 -3.073 53.697 1.00 54.78 280 SER A CA 1
ATOM 2314 C C . SER A 1 280 ? 19.118 -3.026 55.036 1.00 54.78 280 SER A C 1
ATOM 2316 O O . SER A 1 280 ? 18.817 -2.172 55.871 1.00 54.78 280 SER A O 1
ATOM 2318 N N . GLY A 1 281 ? 20.170 -3.837 55.213 1.00 49.69 281 GLY A N 1
ATOM 2319 C CA . GLY A 1 281 ? 21.078 -3.748 56.365 1.00 49.69 281 GLY A CA 1
ATOM 2320 C C . GLY A 1 281 ? 21.936 -2.472 56.393 1.00 49.69 281 GLY A C 1
ATOM 2321 O O . GLY A 1 281 ? 22.141 -1.889 57.459 1.00 49.69 281 GLY A O 1
ATOM 2322 N N . LEU A 1 282 ? 22.387 -1.981 55.231 1.00 49.41 282 LEU A N 1
ATOM 2323 C CA . LEU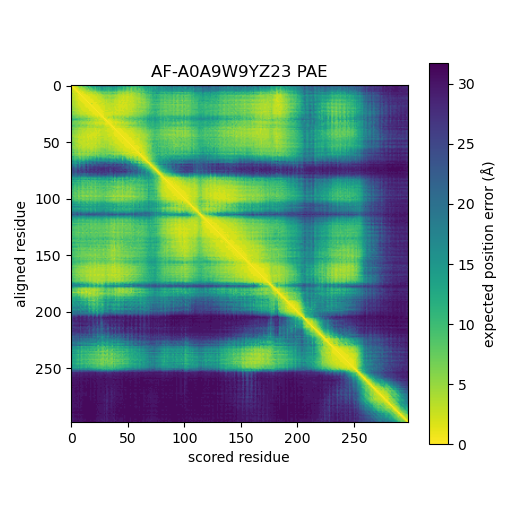 A 1 282 ? 23.186 -0.749 55.139 1.00 49.41 282 LEU A CA 1
ATOM 2324 C C . LEU A 1 282 ? 22.376 0.522 55.455 1.00 49.41 282 LEU A C 1
ATOM 2326 O O . LEU A 1 282 ? 22.902 1.444 56.083 1.00 49.41 282 LEU A O 1
ATOM 2330 N N . GLN A 1 283 ? 21.090 0.565 55.090 1.00 45.53 283 GLN A N 1
ATOM 2331 C CA . GLN A 1 283 ? 20.218 1.706 55.403 1.00 45.53 283 GLN A CA 1
ATOM 2332 C C . GLN A 1 283 ? 19.872 1.805 56.897 1.00 45.53 283 GLN A C 1
ATOM 2334 O O . GLN A 1 283 ? 19.751 2.913 57.419 1.00 45.53 283 GLN A O 1
ATOM 2339 N N . ALA A 1 284 ? 19.788 0.676 57.608 1.00 47.56 284 ALA A N 1
ATOM 2340 C CA . ALA A 1 284 ? 19.527 0.662 59.049 1.00 47.56 284 ALA A CA 1
ATOM 2341 C C . ALA A 1 284 ? 20.733 1.128 59.894 1.00 47.56 284 ALA A C 1
ATOM 2343 O O . ALA A 1 284 ? 20.557 1.608 61.013 1.00 47.56 284 ALA A O 1
ATOM 2344 N N . SER A 1 285 ? 21.960 1.030 59.367 1.00 46.59 285 SER A N 1
ATOM 2345 C CA . SER A 1 285 ? 23.164 1.502 60.067 1.00 46.59 285 SER A CA 1
ATOM 2346 C C . SER A 1 285 ? 23.403 3.011 59.882 1.00 46.59 285 SER A C 1
ATOM 2348 O O . SER A 1 285 ? 23.848 3.681 60.812 1.00 46.59 285 SER A O 1
ATOM 2350 N N . GLN A 1 286 ? 23.017 3.588 58.735 1.00 46.03 286 GLN A N 1
ATOM 2351 C CA . GLN A 1 286 ? 23.141 5.034 58.488 1.00 46.03 286 GLN A CA 1
ATOM 2352 C C . GLN A 1 286 ? 22.117 5.892 59.250 1.00 46.03 286 GLN A C 1
ATOM 2354 O O . GLN A 1 286 ? 22.428 7.035 59.585 1.00 46.03 286 GLN A O 1
ATOM 2359 N N . SER A 1 287 ? 20.928 5.371 59.584 1.00 44.19 287 SER A N 1
ATOM 2360 C CA . SER A 1 287 ? 19.914 6.164 60.301 1.00 44.19 287 SER A CA 1
ATOM 2361 C C . SER A 1 287 ? 20.216 6.358 61.791 1.00 44.19 287 SER A C 1
ATOM 2363 O O . SER A 1 287 ? 19.725 7.314 62.387 1.00 44.19 287 SER A O 1
ATOM 2365 N N . ASN A 1 288 ? 21.044 5.499 62.396 1.00 42.16 288 ASN A N 1
ATOM 2366 C CA . ASN A 1 288 ? 21.366 5.571 63.827 1.00 42.16 288 ASN A CA 1
ATOM 2367 C C . ASN A 1 288 ? 22.611 6.418 64.150 1.00 42.16 288 ASN A C 1
ATOM 2369 O O . ASN A 1 288 ? 22.842 6.716 65.317 1.00 42.16 288 ASN A O 1
ATOM 2373 N N . GLY A 1 289 ? 23.385 6.851 63.147 1.00 43.56 289 GLY A N 1
ATOM 2374 C CA . GLY A 1 289 ? 24.548 7.732 63.342 1.00 43.56 289 GLY A CA 1
ATOM 2375 C C . GLY A 1 289 ? 24.233 9.234 63.327 1.00 43.56 289 GLY A C 1
ATOM 2376 O O . GLY A 1 289 ? 25.067 10.036 63.734 1.00 43.56 289 GLY A O 1
ATOM 2377 N N . ILE A 1 290 ? 23.043 9.631 62.864 1.00 41.97 290 ILE A N 1
ATOM 2378 C CA . ILE A 1 290 ? 22.678 11.048 62.671 1.00 41.97 290 ILE A CA 1
ATOM 2379 C C . ILE A 1 290 ? 21.893 11.607 63.873 1.00 41.97 290 ILE A C 1
ATOM 2381 O O . ILE A 1 290 ? 21.914 12.809 64.121 1.00 41.97 290 ILE A O 1
ATOM 2385 N N . ALA A 1 291 ? 21.273 10.751 64.691 1.00 42.75 291 ALA A N 1
ATOM 2386 C CA . ALA A 1 291 ? 20.435 11.183 65.815 1.00 42.75 291 ALA A CA 1
ATOM 2387 C C . ALA A 1 291 ? 21.205 11.567 67.098 1.00 42.75 291 ALA A C 1
ATOM 2389 O O . ALA A 1 291 ? 20.602 12.095 68.027 1.00 42.75 291 ALA A O 1
ATOM 2390 N N . THR A 1 292 ? 22.521 11.340 67.182 1.00 43.53 292 THR A N 1
ATOM 2391 C CA . THR A 1 292 ? 23.314 11.622 68.398 1.00 43.53 292 THR A CA 1
ATOM 2392 C C . THR A 1 292 ? 24.141 12.910 68.340 1.00 43.53 292 THR A C 1
ATOM 2394 O O . THR A 1 292 ? 24.910 13.166 69.261 1.00 43.53 292 THR A O 1
ATOM 2397 N N . MET A 1 293 ? 24.009 13.734 67.292 1.00 41.72 293 MET A N 1
ATOM 2398 C CA . MET A 1 293 ? 24.882 14.904 67.088 1.00 41.72 293 MET A CA 1
ATOM 2399 C C . MET A 1 293 ? 24.173 16.271 67.150 1.00 41.72 293 MET A C 1
ATOM 2401 O O . MET A 1 293 ? 24.820 17.291 66.933 1.00 41.72 293 MET A O 1
ATOM 2405 N N . GLU A 1 294 ? 22.878 16.317 67.495 1.00 43.91 294 GLU A N 1
ATOM 2406 C CA . GLU A 1 294 ? 22.088 17.567 67.549 1.00 43.91 294 GLU A CA 1
ATOM 2407 C C . GLU A 1 294 ? 21.671 18.030 68.960 1.00 43.91 294 GLU A C 1
ATOM 2409 O O . GLU A 1 294 ? 20.942 19.008 69.101 1.00 43.91 294 GLU A O 1
ATOM 2414 N N . THR A 1 295 ? 22.175 17.405 70.030 1.00 46.34 295 THR A N 1
ATOM 2415 C CA . THR A 1 295 ? 21.901 17.838 71.417 1.00 46.34 295 THR A CA 1
ATOM 2416 C C . THR A 1 295 ? 23.165 18.133 72.221 1.00 46.34 295 THR A C 1
ATOM 2418 O O . THR A 1 295 ? 23.266 17.713 73.367 1.00 46.34 295 THR A O 1
ATOM 2421 N N . THR A 1 296 ? 24.126 18.874 71.660 1.00 42.66 296 THR A N 1
ATOM 2422 C CA . THR A 1 296 ? 25.173 19.522 72.472 1.00 42.66 296 THR A CA 1
ATOM 2423 C C . THR A 1 296 ? 25.689 20.787 71.783 1.00 42.66 296 THR A C 1
ATOM 2425 O O . THR A 1 296 ? 26.602 20.710 70.965 1.00 42.66 296 THR A O 1
ATOM 2428 N N . LYS A 1 297 ? 25.088 21.944 72.099 1.00 36.38 297 LYS A N 1
ATOM 2429 C CA . LYS A 1 297 ? 25.720 23.283 72.122 1.00 36.38 297 LYS A CA 1
ATOM 2430 C C . LYS A 1 297 ? 24.707 24.335 72.607 1.00 36.38 297 LYS A C 1
ATOM 2432 O O . LYS A 1 297 ? 23.971 24.922 71.819 1.00 36.38 297 LYS A O 1
ATOM 2437 N N . MET A 1 298 ? 24.673 24.525 73.926 1.00 37.12 298 MET A N 1
ATOM 2438 C CA . MET A 1 298 ? 24.875 25.856 74.509 1.00 37.12 298 MET A CA 1
ATOM 2439 C C . MET A 1 298 ? 26.375 26.015 74.744 1.00 37.12 298 MET A C 1
ATOM 2441 O O . MET A 1 298 ? 27.012 24.973 75.029 1.00 37.12 298 MET A O 1
#

Foldseek 3Di:
DVVVVVVVVVVVLQLVQLVVVLVVCCVVCPPVRLVVDPVSVVSVVVSVVVVVVVVCVVVVVVVVVVCVVPPDDDDPPDDVVVVVVVVVVVVVVVVQLVVVLVVPDDLCVLDDPDPVCVVVSVVVSVVSVVSSCCVNVPVVVVVVVVVVVVVVVCVVCVVVVVVVVVVVVVVCQVPDPDDDHPPCVVVVVVVVVVVVVVVVVCVVPDDPVPVVVVVPPPPPPDPPPVNVVVVVVVVVVVVVVVVVVVVVVCVVDVDPPPPPCPVPVVVVVVVVVVVVVVVVVVVVVVVVVPVPPPPDDD

Mean predicted aligned error: 16.06 Å

Sequence (298 aa):
MLVRFYTDWVVLLFIFGQLVDIIKEVYQQGKVRFFSNNWNYLAIATVTSFLLHVVIWWTGRAALIEKLDSMTWESHAKDQSYTIVLISEFLNSVNTIFWSLFGQIDPGSFKIAEGEYDIISKTGITLFGAFNLIAVLVALNMLIAILNDSYVQITANLDTEWKFNRTKLWLSWVYKESVLPPPFNLLYLSLPFLWVMKRVMTACCSKRVLLLFKKFLKKRPKSTWKVRRINEKERREVIRHLILRNLAKKSYHPETGTELNASQGESDHEHETTVFFANSGLQASQSNGIATMETTKM

Radius of gyration: 37.05 Å; Cα contacts (8 Å, |Δi|>4): 56; chains: 1; bounding box: 64×71×115 Å

Solvent-accessible surface area (backbone atoms only — not comparable to full-atom values): 17476 Å² total; per-residue (Å²): 112,68,70,62,54,54,51,51,54,54,51,51,48,38,53,52,20,49,52,51,50,51,56,49,47,40,67,74,60,32,67,72,62,39,75,69,37,72,68,50,54,53,55,49,52,52,53,52,51,54,50,50,50,52,51,52,52,50,52,52,49,53,53,48,54,54,51,68,76,56,80,67,93,73,88,81,86,62,81,66,59,60,58,54,48,54,52,50,55,51,52,50,51,51,50,52,60,55,41,42,78,74,68,74,57,65,78,70,75,55,58,67,90,54,78,90,47,50,69,57,27,53,50,49,50,52,50,52,50,52,49,48,46,46,54,57,60,49,49,44,51,52,48,51,53,53,50,51,54,52,47,56,63,50,57,77,49,40,69,61,53,50,52,50,53,51,48,53,53,53,50,53,59,74,69,45,92,69,90,55,58,71,44,57,42,50,57,68,57,44,53,60,48,53,49,48,50,53,45,53,66,42,55,79,57,68,84,73,62,67,68,63,47,70,71,69,66,67,69,74,81,72,78,51,75,65,61,57,49,52,56,49,52,56,51,48,52,53,49,51,54,51,49,53,52,49,52,53,53,48,70,74,57,78,60,101,69,66,81,76,57,68,82,62,57,61,65,56,54,55,53,54,52,52,53,53,52,54,58,55,54,55,57,62,56,60,64,68,68,64,76,78,73,82,85,82,82,131

Organism: NCBI:txid174260